Protein 3I9Y (pdb70)

Radius of gyration: 27.3 Å; Cα contacts (8 Å, |Δi|>4): 182; chains: 1; bounding box: 32×93×28 Å

B-factor: mean 31.65, std 12.56, range [11.48, 74.28]

Solvent-accessible surface area: 13332 Å² total; per-residue (Å²): 96,24,120,99,27,10,166,72,0,52,86,13,5,80,107,0,45,56,6,4,98,122,7,22,105,6,145,71,50,156,78,31,133,89,8,27,124,40,13,120,98,30,23,96,44,2,56,77,32,13,164,98,9,17,62,144,37,196,54,76,169,34,47,100,45,8,96,57,16,17,90,61,4,68,92,9,15,65,73,0,24,108,7,1,65,106,49,27,132,12,35,108,92,3,64,66,60,4,78,61,0,86,74,25,3,80,80,2,9,90,34,9,145,174,197,73,62,88,92,88,13,98,63,3,33,98,30,2,88,90,1,33,84,13,3,64,59,1,79,101,41,123,77,41,95,89,3,85,94,6,48,72,38,0,73,70,22,6,117,57,1,80,138,67,1,144,58,10,137,59,110,73,33,18,103,59,1,41,88,16,0,59,60,3,16,129,56,45,68,1,0,63,17,7,32,68,35,60,107,14,71,77,72,16,110,103,20,29,85,118,3,84,69,16,3,71,89,1,26,49,9,1,86,125,14,27,111,100,133

CATH classification: 1.20.58.920

Nearest PDB structures (foldseek):
  3i9y-assembly1_A  TM=1.004E+00  e=1.775E-25  Vibrio parahaemolyticus
  3o1h-assembly1_A  TM=9.399E-01  e=6.146E-22  Vibrio parahaemolyticus
  3i9w-assembly1_A  TM=7.971E-01  e=1.296E-06  Escherichia coli K-12
  4p9t-assembly1_C  TM=2.664E-01  e=1.060E+00  Mus musculus

Secondary structure (DSSP, 8-state):
-HHHHHHHHHHHHHHHHHHHHHHHT--SHHHHHHHHHHHHHHHHHHHHHHHHHHHT---HHHHHHHHHHHHHHHHHHHHHHHHHHHHHHHHHHHHHHHHHHHHHHHHHHHHT---HHHHHHHHHHHHHHHHHHHHHHHTT---HHHHHHHHHHHHHHHHHHHHHHHT--SHHHHHHHHHHHHHHHHGGGHHHHHHHHHHHHHHHHHHHHHHHHHHHHHHHHHHHHT---

GO terms:
  GO:0042802 identical protein binding (F, IPI)
  GO:0005515 protein binding (F, IPI)

Structure (mmCIF, N/CA/C/O backbone):
data_3I9Y
#
_entry.id   3I9Y
#
_cell.length_a   149.880
_cell.length_b   149.880
_cell.length_c   42.712
_cell.angle_alpha   90.000
_cell.angle_beta   90.000
_cell.angle_gamma   120.000
#
_symmetry.space_group_name_H-M   'P 65'
#
loop_
_entity.id
_entity.type
_entity.pdbx_description
1 polymer 'Sensor protein'
2 water water
#
loop_
_atom_site.group_PDB
_atom_site.id
_atom_site.type_symbol
_atom_site.label_atom_id
_atom_site.label_alt_id
_atom_site.label_comp_id
_atom_site.label_asym_id
_atom_site.label_entity_id
_atom_site.label_seq_id
_atom_site.pdbx_PDB_ins_code
_atom_site.Cartn_x
_atom_site.Cartn_y
_atom_site.Cartn_z
_atom_site.occupancy
_atom_site.B_iso_or_equiv
_atom_site.auth_seq_id
_atom_site.auth_comp_id
_atom_site.auth_asym_id
_atom_site.auth_atom_id
_atom_site.pdbx_PDB_model_num
ATOM 1 N N . SER A 1 4 ? -1.467 139.295 10.256 1.00 32.49 50 SER A N 1
ATOM 2 C CA . SER A 1 4 ? -2.054 139.157 8.869 1.00 36.58 50 SER A CA 1
ATOM 3 C C . SER A 1 4 ? -1.160 138.397 7.823 1.00 36.35 50 SER A C 1
ATOM 4 O O . SER A 1 4 ? -1.593 137.465 7.194 1.00 34.93 50 SER A O 1
ATOM 7 N N . ALA A 1 5 ? 0.066 138.855 7.635 1.00 34.99 51 ALA A N 1
ATOM 8 C CA . ALA A 1 5 ? 1.022 138.089 6.890 1.00 34.71 51 ALA A CA 1
ATOM 9 C C . ALA A 1 5 ? 1.310 137.005 7.988 1.00 35.47 51 ALA A C 1
ATOM 10 O O . ALA A 1 5 ? 1.533 135.865 7.696 1.00 33.72 51 ALA A O 1
ATOM 12 N N . MET A 1 6 ? 1.338 137.425 9.251 1.00 35.09 52 MET A N 1
ATOM 13 C CA . MET A 1 6 ? 1.574 136.502 10.307 1.00 35.57 52 MET A CA 1
ATOM 14 C C . MET A 1 6 ? 0.420 135.433 10.436 1.00 32.69 52 MET A C 1
ATOM 15 O O . MET A 1 6 ? 0.660 134.297 10.714 1.00 34.00 52 MET A O 1
ATOM 20 N N . ILE A 1 7 ? -0.804 135.836 10.190 1.00 29.31 53 ILE A N 1
ATOM 21 C CA . ILE A 1 7 ? -1.943 134.988 10.256 1.00 27.09 53 ILE A CA 1
ATOM 22 C C . ILE A 1 7 ? -1.793 133.821 9.134 1.00 28.69 53 ILE A C 1
ATOM 23 O O . ILE A 1 7 ? -2.055 132.633 9.450 1.00 25.35 53 ILE A O 1
ATOM 28 N N . GLU A 1 8 ? -1.467 134.213 7.899 1.00 26.73 54 GLU A N 1
ATOM 29 C CA . GLU A 1 8 ? -1.180 133.290 6.797 1.00 27.64 54 GLU A CA 1
ATOM 30 C C . GLU A 1 8 ? 0.023 132.438 7.119 1.00 27.42 54 GLU A C 1
ATOM 31 O O . GLU A 1 8 ? -0.111 131.257 6.900 1.00 28.75 54 GLU A O 1
ATOM 37 N N . ALA A 1 9 ? 1.133 132.945 7.702 1.00 25.44 55 ALA A N 1
ATOM 38 C CA . ALA A 1 9 ? 2.296 132.135 7.946 1.00 26.65 55 ALA A CA 1
ATOM 39 C C . ALA A 1 9 ? 2.078 131.008 8.976 1.00 27.69 55 ALA A C 1
ATOM 40 O O . ALA A 1 9 ? 2.693 129.907 8.862 1.00 27.15 55 ALA A O 1
ATOM 42 N N . ARG A 1 10 ? 1.252 131.285 9.998 1.00 27.75 56 ARG A N 1
ATOM 43 C CA . ARG A 1 10 ? 1.031 130.306 11.064 1.00 27.31 56 ARG A CA 1
ATOM 44 C C . ARG A 1 10 ? 0.247 129.116 10.367 1.00 26.80 56 ARG A C 1
ATOM 45 O O . ARG A 1 10 ? 0.496 128.006 10.710 1.00 27.84 56 ARG A O 1
ATOM 53 N N . GLN A 1 11 ? -0.792 129.413 9.564 1.00 25.44 57 GLN A N 1
ATOM 54 C CA . GLN A 1 11 ? -1.537 128.410 8.868 1.00 25.21 57 GLN A CA 1
ATOM 55 C C . GLN A 1 11 ? -0.583 127.603 7.878 1.00 25.63 57 GLN A C 1
ATOM 56 O O . GLN A 1 11 ? -0.645 126.381 7.814 1.00 23.41 57 GLN A O 1
ATOM 62 N N . VAL A 1 12 ? 0.279 128.288 7.146 1.00 25.41 58 VAL A N 1
ATOM 63 C CA . VAL A 1 12 ? 1.196 127.572 6.273 1.00 25.07 58 VAL A CA 1
ATOM 64 C C . VAL A 1 12 ? 2.063 126.607 7.142 1.00 26.72 58 VAL A C 1
ATOM 65 O O . VAL A 1 12 ? 2.367 125.393 6.749 1.00 25.61 58 VAL A O 1
ATOM 69 N N . SER A 1 13 ? 2.557 127.115 8.272 1.00 25.53 59 SER A N 1
ATOM 70 C CA . SER A 1 13 ? 3.480 126.296 9.097 1.00 26.09 59 SER A CA 1
ATOM 71 C C . SER A 1 13 ? 2.694 125.038 9.689 1.00 26.93 59 SER A C 1
ATOM 72 O O . SER A 1 13 ? 3.199 123.898 9.771 1.00 25.57 59 SER A O 1
ATOM 75 N N . GLU A 1 14 ? 1.460 125.245 10.096 1.00 28.01 60 GLU A N 1
ATOM 76 C CA . GLU A 1 14 ? 0.777 124.124 10.626 1.00 29.32 60 GLU A CA 1
ATOM 77 C C . GLU A 1 14 ? 0.307 123.151 9.538 1.00 28.02 60 GLU A C 1
ATOM 78 O O . GLU A 1 14 ? 0.361 121.910 9.814 1.00 26.39 60 GLU A O 1
ATOM 84 N N . LEU A 1 15 ? -0.079 123.644 8.335 1.00 24.33 61 LEU A N 1
ATOM 85 C CA . LEU A 1 15 ? -0.481 122.740 7.243 1.00 24.32 61 LEU A CA 1
ATOM 86 C C . LEU A 1 15 ? 0.866 121.931 6.796 1.00 23.79 61 LEU A C 1
ATOM 87 O O . LEU A 1 15 ? 0.811 120.780 6.522 1.00 24.21 61 LEU A O 1
ATOM 92 N N . SER A 1 16 ? 2.048 122.507 6.859 1.00 22.69 62 SER A N 1
ATOM 93 C CA . SER A 1 16 ? 3.271 121.863 6.554 1.00 22.70 62 SER A CA 1
ATOM 94 C C . SER A 1 16 ? 3.436 120.635 7.490 1.00 24.83 62 SER A C 1
ATOM 95 O O . SER A 1 16 ? 3.690 119.458 7.001 1.00 23.63 62 SER A O 1
ATOM 98 N N . THR A 1 17 ? 3.346 120.877 8.793 1.00 24.97 63 THR A N 1
ATOM 99 C CA . THR A 1 17 ? 3.462 119.718 9.669 1.00 26.93 63 THR A CA 1
ATOM 100 C C . THR A 1 17 ? 2.328 118.706 9.479 1.00 25.44 63 THR A C 1
ATOM 101 O O . THR A 1 17 ? 2.600 117.511 9.478 1.00 24.63 63 THR A O 1
ATOM 105 N N . ARG A 1 18 ? 1.120 119.104 9.160 1.00 23.27 64 ARG A N 1
ATOM 106 C CA . ARG A 1 18 ? 0.160 118.120 8.855 1.00 24.17 64 ARG A CA 1
ATOM 107 C C . ARG A 1 18 ? 0.470 117.277 7.565 1.00 25.03 64 ARG A C 1
ATOM 108 O O . ARG A 1 18 ? 0.177 115.986 7.538 1.00 23.32 64 ARG A O 1
ATOM 116 N N . ILE A 1 19 ? 0.999 117.958 6.511 1.00 21.22 65 ILE A N 1
ATOM 117 C CA . ILE A 1 19 ? 1.244 117.299 5.283 1.00 19.86 65 ILE A CA 1
ATOM 118 C C . ILE A 1 19 ? 2.353 116.304 5.544 1.00 19.62 65 I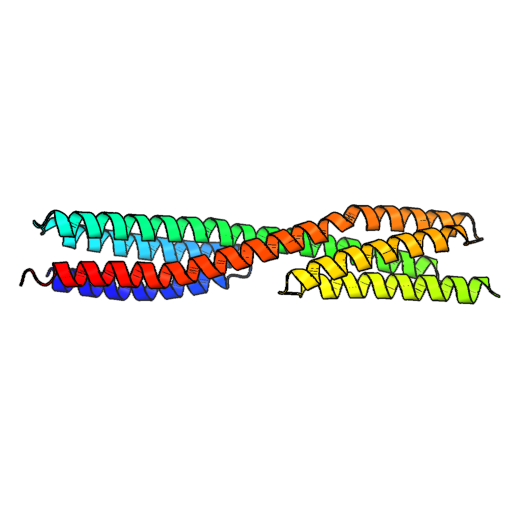LE A C 1
ATOM 119 O O . ILE A 1 19 ? 2.322 115.214 4.970 1.00 18.48 65 ILE A O 1
ATOM 124 N N .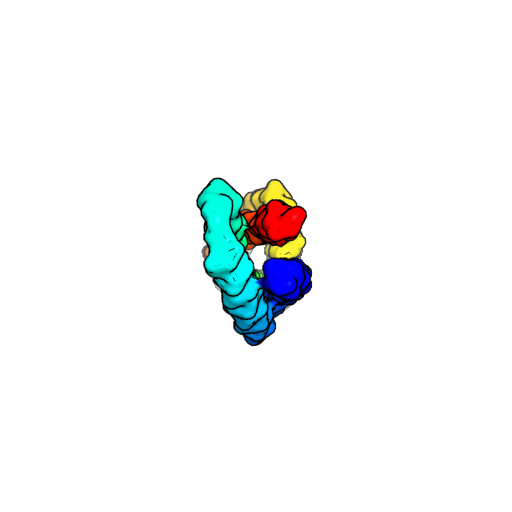 ILE A 1 20 ? 3.360 116.706 6.333 1.00 19.14 66 ILE A N 1
ATOM 125 C CA . ILE A 1 20 ? 4.428 115.805 6.630 1.00 19.86 66 ILE A CA 1
ATOM 126 C C . ILE A 1 20 ? 3.861 114.473 7.303 1.00 22.72 66 ILE A C 1
ATOM 127 O O . ILE A 1 20 ? 4.318 113.391 6.901 1.00 21.52 66 ILE A O 1
ATOM 132 N N . SER A 1 21 ? 2.904 114.560 8.255 1.00 21.29 67 SER A N 1
ATOM 133 C CA . SER A 1 21 ? 2.251 113.340 8.745 1.00 25.43 67 SER A CA 1
ATOM 134 C C . SER A 1 21 ? 1.429 112.632 7.645 1.00 25.08 67 SER A C 1
ATOM 135 O O . SER A 1 21 ? 1.535 111.414 7.622 1.00 24.39 67 SER A O 1
ATOM 138 N N . SER A 1 22 ? 0.592 113.328 6.845 1.00 23.35 68 SER A N 1
ATOM 139 C CA . SER A 1 22 ? -0.093 112.646 5.780 1.00 22.47 68 SER A CA 1
ATOM 140 C C . SER A 1 22 ? 0.911 111.939 4.834 1.00 21.53 68 SER A C 1
ATOM 141 O O . SER A 1 22 ? 0.553 110.877 4.307 1.00 22.62 68 SER A O 1
ATOM 144 N N . VAL A 1 23 ? 2.110 112.417 4.624 1.00 21.06 69 VAL A N 1
ATOM 145 C CA . VAL A 1 23 ? 3.049 111.732 3.773 1.00 20.51 69 VAL A CA 1
ATOM 146 C C . VAL A 1 23 ? 3.456 110.327 4.496 1.00 24.49 69 VAL A C 1
ATOM 147 O O . VAL A 1 23 ? 3.675 109.276 3.767 1.00 21.73 69 VAL A O 1
ATOM 151 N N . GLN A 1 24 ? 3.632 110.338 5.845 1.00 24.40 70 GLN A N 1
ATOM 152 C CA . GLN A 1 24 ? 3.960 109.103 6.514 1.00 27.15 70 GLN A CA 1
ATOM 153 C C . GLN A 1 24 ? 2.759 108.198 6.458 1.00 25.17 70 GLN A C 1
ATOM 154 O O . GLN A 1 24 ? 2.996 107.029 6.234 1.00 24.93 70 GLN A O 1
ATOM 160 N N . MET A 1 25 ? 1.520 108.739 6.541 1.00 24.47 71 MET A N 1
ATOM 161 C CA . MET A 1 25 ? 0.386 107.901 6.411 1.00 25.31 71 MET A CA 1
ATOM 162 C C . MET A 1 25 ? 0.394 107.193 5.001 1.00 25.00 71 MET A C 1
ATOM 163 O O . MET A 1 25 ? 0.084 105.950 4.819 1.00 26.18 71 MET A O 1
ATOM 168 N N . LEU A 1 26 ? 0.677 107.992 3.996 1.00 22.52 72 LEU A N 1
ATOM 169 C CA . LEU A 1 26 ? 0.682 107.511 2.668 1.00 22.03 72 LEU A CA 1
ATOM 170 C C . LEU A 1 26 ? 1.741 106.483 2.547 1.00 22.41 72 LEU A C 1
ATOM 171 O O . LEU A 1 26 ? 1.490 105.433 1.953 1.00 22.51 72 LEU A O 1
ATOM 176 N N . SER A 1 27 ? 2.941 106.710 3.021 1.00 24.99 73 SER A N 1
ATOM 177 C CA . SER A 1 27 ? 3.926 105.683 2.804 1.00 28.54 73 SER A CA 1
ATOM 178 C C . SER A 1 27 ? 3.673 104.395 3.742 1.00 30.07 73 SER A C 1
ATOM 179 O O . SER A 1 27 ? 4.293 103.466 3.526 1.00 32.39 73 SER A O 1
ATOM 182 N N . ASN A 1 28 ? 2.777 104.347 4.709 1.00 29.71 74 ASN A N 1
ATOM 183 C CA . ASN A 1 28 ? 2.525 103.167 5.459 1.00 30.82 74 ASN A CA 1
ATOM 184 C C . ASN A 1 28 ? 1.253 102.504 4.995 1.00 30.69 74 ASN A C 1
ATOM 185 O O . ASN A 1 28 ? 0.809 101.530 5.657 1.00 28.20 74 ASN A O 1
ATOM 190 N N . ALA A 1 29 ? 0.679 103.016 3.884 1.00 28.30 75 ALA A N 1
ATOM 191 C CA . ALA A 1 29 ? -0.564 102.419 3.407 1.00 29.24 75 ALA A CA 1
ATOM 192 C C . ALA A 1 29 ? -0.259 100.949 2.935 1.00 29.21 75 ALA A C 1
ATOM 193 O O . ALA A 1 29 ? 0.683 100.692 2.240 1.00 25.82 75 ALA A O 1
ATOM 195 N N . GLN A 1 30 ? -1.181 100.066 3.289 1.00 32.02 76 GLN A N 1
ATOM 196 C CA . GLN A 1 30 ? -1.009 98.611 2.912 1.00 34.99 76 GLN A CA 1
ATOM 197 C C . GLN A 1 30 ? -1.895 98.165 1.775 1.00 33.49 76 GLN A C 1
ATOM 198 O O . GLN A 1 30 ? -1.758 97.088 1.370 1.00 34.45 76 GLN A O 1
ATOM 204 N N . ASN A 1 31 ? -2.831 98.946 1.291 1.00 32.24 77 ASN A N 1
ATOM 205 C CA . ASN A 1 31 ? -3.654 98.491 0.212 1.00 31.81 77 ASN A CA 1
ATOM 206 C C . ASN A 1 31 ? -4.228 99.751 -0.463 1.00 31.47 77 ASN A C 1
ATOM 207 O O . ASN A 1 31 ? -3.980 100.916 0.013 1.00 29.52 77 ASN A O 1
ATOM 212 N N . GLU A 1 32 ? -4.975 99.499 -1.544 1.00 30.66 78 GLU A N 1
ATOM 213 C CA . GLU A 1 32 ? -5.494 100.523 -2.330 1.00 31.75 78 GLU A CA 1
ATOM 214 C C . GLU A 1 32 ? -6.379 101.377 -1.503 1.00 32.56 78 GLU A C 1
ATOM 215 O O . GLU A 1 32 ? -6.321 102.605 -1.669 1.00 30.22 78 GLU A O 1
ATOM 221 N N . GLN A 1 33 ? -7.209 100.802 -0.602 1.00 31.05 79 GLN A N 1
ATOM 222 C CA . GLN A 1 33 ? -8.100 101.748 0.039 1.00 31.02 79 GLN A CA 1
ATOM 223 C C . GLN A 1 33 ? -7.393 102.732 0.899 1.00 28.69 79 GLN A C 1
ATOM 224 O O . GLN A 1 33 ? -7.740 103.922 1.014 1.00 28.71 79 GLN A O 1
ATOM 230 N N . GLU A 1 34 ? -6.430 102.259 1.635 1.00 26.90 80 GLU A N 1
ATOM 231 C CA . GLU A 1 34 ? -5.744 103.137 2.503 1.00 26.46 80 GLU A CA 1
ATOM 232 C C . GLU A 1 34 ? -4.877 104.169 1.658 1.00 26.97 80 GLU A C 1
ATOM 233 O O . GLU A 1 34 ? -4.718 105.307 2.060 1.00 26.57 80 GLU A O 1
ATOM 239 N N . ARG A 1 35 ? -4.372 103.691 0.509 1.00 24.88 81 ARG A N 1
ATOM 240 C CA . ARG A 1 35 ? -3.435 104.475 -0.251 1.00 25.51 81 ARG A CA 1
ATOM 241 C C . ARG A 1 35 ? -4.341 105.656 -0.772 1.00 25.88 81 ARG A C 1
ATOM 242 O O . ARG A 1 35 ? -3.965 106.828 -0.691 1.00 22.49 81 ARG A O 1
ATOM 250 N N . LYS A 1 36 ? -5.500 105.319 -1.319 1.00 26.68 82 LYS A N 1
ATOM 251 C CA . LYS A 1 36 ? -6.356 106.403 -1.868 1.00 29.17 82 LYS A CA 1
ATOM 252 C C . LYS A 1 36 ? -6.859 107.352 -0.812 1.00 29.47 82 LYS A C 1
ATOM 253 O O . LYS A 1 36 ? -7.041 108.557 -1.098 1.00 30.15 82 LYS A O 1
ATOM 259 N N . GLU A 1 37 ? -7.195 106.816 0.364 1.00 28.80 83 GLU A N 1
ATOM 260 C CA . GLU A 1 37 ? -7.674 107.661 1.440 1.00 29.37 83 GLU A CA 1
ATOM 261 C C . GLU A 1 37 ? -6.502 108.507 1.886 1.00 29.33 83 GLU A C 1
ATOM 262 O O . GLU A 1 37 ? -6.732 109.723 1.977 1.00 29.52 83 GLU A O 1
ATOM 268 N N . ALA A 1 38 ? -5.263 108.001 2.127 1.00 27.35 84 ALA A N 1
ATOM 269 C CA . ALA A 1 38 ? -4.191 108.948 2.534 1.00 26.55 84 ALA A CA 1
ATOM 270 C C . ALA A 1 38 ? -3.931 110.005 1.371 1.00 26.55 84 ALA A C 1
ATOM 271 O O . ALA A 1 38 ? -3.671 111.222 1.616 1.00 24.71 84 ALA A O 1
ATOM 273 N N . GLY A 1 39 ? -4.176 109.600 0.122 1.00 25.54 85 GLY A N 1
ATOM 274 C CA . GLY A 1 39 ? -3.800 110.538 -0.930 1.00 26.71 85 GLY A CA 1
ATOM 275 C C . GLY A 1 39 ? -4.838 111.644 -0.986 1.00 27.47 85 GLY A C 1
ATOM 276 O O . GLY A 1 39 ? -4.524 112.765 -1.424 1.00 28.80 85 GLY A O 1
ATOM 277 N N . ARG A 1 40 ? -6.060 111.322 -0.671 1.00 27.14 86 ARG A N 1
ATOM 278 C CA . ARG A 1 40 ? -7.190 112.281 -0.722 1.00 28.34 86 ARG A CA 1
ATOM 279 C C . ARG A 1 40 ? -6.869 113.232 0.504 1.00 27.89 86 ARG A C 1
ATOM 280 O O . ARG A 1 40 ? -6.937 114.495 0.393 1.00 24.22 86 ARG A O 1
ATOM 288 N N . VAL A 1 41 ? -6.525 112.681 1.673 1.00 27.17 87 VAL A N 1
ATOM 289 C CA . VAL A 1 41 ? -6.301 113.696 2.618 1.00 26.76 87 VAL A CA 1
ATOM 290 C C . VAL A 1 41 ? -5.070 114.733 2.322 1.00 26.84 87 VAL A C 1
ATOM 291 O O . VAL A 1 41 ? -5.186 115.931 2.636 1.00 25.59 87 VAL A O 1
ATOM 295 N N . LEU A 1 42 ? -4.001 114.243 1.769 1.00 23.03 88 LEU A N 1
ATOM 296 C CA . LEU A 1 42 ? -2.836 114.941 1.542 1.00 25.41 88 LEU A CA 1
ATOM 297 C C . LEU A 1 42 ? -3.137 116.012 0.465 1.00 26.40 88 LEU A C 1
ATOM 298 O O . LEU A 1 42 ? -2.735 117.139 0.578 1.00 25.69 88 LEU A O 1
ATOM 303 N N . PHE A 1 43 ? -3.947 115.692 -0.515 1.00 26.77 89 PHE A N 1
ATOM 304 C CA . PHE A 1 43 ? -4.312 116.667 -1.534 1.00 27.29 89 PHE A CA 1
ATOM 305 C C . PHE A 1 43 ? -5.199 117.743 -0.926 1.00 27.39 89 PHE A C 1
ATOM 306 O O . PHE A 1 43 ? -5.037 118.894 -1.287 1.00 24.61 89 PHE A O 1
ATOM 314 N N . GLU A 1 44 ? -6.118 117.414 0.006 1.00 26.96 90 GLU A N 1
ATOM 315 C CA . GLU A 1 44 ? -6.921 118.499 0.536 1.00 29.46 90 GLU A CA 1
ATOM 316 C C . GLU A 1 44 ? -6.006 119.529 1.342 1.00 26.77 90 GLU A C 1
ATOM 317 O O . GLU A 1 44 ? -6.229 120.737 1.317 1.00 26.33 90 GLU A O 1
ATOM 323 N N . GLN A 1 45 ? -5.078 118.994 2.088 1.00 23.50 91 GLN A N 1
ATOM 324 C CA . GLN A 1 45 ? -4.195 119.769 2.926 1.00 22.71 91 GLN A CA 1
ATOM 325 C C . GLN A 1 45 ? -3.211 120.573 1.999 1.00 22.47 91 GLN A C 1
ATOM 326 O O . GLN A 1 45 ? -2.866 121.730 2.297 1.00 22.46 91 GLN A O 1
ATOM 332 N N . LEU A 1 46 ? -2.774 120.005 0.902 1.00 20.64 92 LEU A N 1
ATOM 333 C CA . LEU A 1 46 ? -1.898 120.777 0.073 1.00 21.51 92 LEU A CA 1
ATOM 334 C C . LEU A 1 46 ? -2.753 122.015 -0.557 1.00 22.59 92 LEU A C 1
ATOM 335 O O . LEU A 1 46 ? -2.235 123.122 -0.660 1.00 22.43 92 LEU A O 1
ATOM 340 N N . GLU A 1 47 ? -3.981 121.771 -0.960 1.00 23.08 93 GLU A N 1
ATOM 341 C CA . GLU A 1 47 ? -4.847 122.766 -1.548 1.00 26.46 93 GLU A CA 1
ATOM 342 C C . GLU A 1 47 ? -5.065 123.935 -0.525 1.00 25.97 93 GLU A C 1
ATOM 343 O O . GLU A 1 47 ? -5.075 125.165 -0.870 1.00 23.86 93 GLU A O 1
ATOM 349 N N . SER A 1 48 ? -5.295 123.564 0.740 1.00 24.40 94 SER A N 1
ATOM 350 C CA . SER A 1 48 ? -5.414 124.626 1.702 1.00 26.00 94 SER A CA 1
ATOM 351 C C . SER A 1 48 ? -4.034 125.307 1.853 1.00 24.79 94 SER A C 1
ATOM 352 O O . SER A 1 48 ? -4.002 126.489 2.093 1.00 25.78 94 SER A O 1
ATOM 355 N N . LEU A 1 49 ? -2.940 124.555 1.908 1.00 22.93 95 LEU A N 1
ATOM 356 C CA . LEU A 1 49 ? -1.673 125.192 2.122 1.00 21.33 95 LEU A CA 1
ATOM 357 C C . LEU A 1 49 ? -1.474 126.239 0.952 1.00 23.31 95 LEU A C 1
ATOM 358 O O . LEU A 1 49 ? -0.936 127.379 1.167 1.00 21.13 95 LEU A O 1
ATOM 363 N N . LEU A 1 50 ? -1.965 125.874 -0.293 1.00 23.58 96 LEU A N 1
ATOM 364 C CA . LEU A 1 50 ? -1.678 126.693 -1.475 1.00 23.92 96 LEU A CA 1
ATOM 365 C C . LEU A 1 50 ? -2.569 128.000 -1.358 1.00 26.73 96 LEU A C 1
ATOM 366 O O . LEU A 1 50 ? -2.088 129.038 -1.769 1.00 26.09 96 LEU A O 1
ATOM 371 N N . THR A 1 51 ? -3.822 127.919 -0.855 1.00 26.41 97 THR A N 1
ATOM 372 C CA . THR A 1 51 ? -4.526 129.155 -0.723 1.00 29.03 97 THR A CA 1
ATOM 373 C C . THR A 1 51 ? -3.893 130.079 0.329 1.00 27.61 97 THR A C 1
ATOM 374 O O . THR A 1 51 ? -3.953 131.301 0.213 1.00 27.53 97 THR A O 1
ATOM 378 N N . HIS A 1 52 ? -3.246 129.572 1.340 1.00 27.43 98 HIS A N 1
ATOM 379 C CA . HIS A 1 52 ? -2.676 130.543 2.261 1.00 27.55 98 HIS A CA 1
ATOM 380 C C . HIS A 1 52 ? -1.379 131.126 1.657 1.00 29.86 98 HIS A C 1
ATOM 381 O O . HIS A 1 52 ? -0.987 132.287 1.924 1.00 30.67 98 HIS A O 1
ATOM 388 N N . ILE A 1 53 ? -0.677 130.322 0.848 1.00 29.69 99 ILE A N 1
ATOM 389 C CA . ILE A 1 53 ? 0.544 130.815 0.282 1.00 30.81 99 ILE A CA 1
ATOM 390 C C . ILE A 1 53 ? 0.149 131.956 -0.704 1.00 31.53 99 ILE A C 1
ATOM 391 O O . ILE A 1 53 ? 0.846 132.966 -0.826 1.00 30.27 99 ILE A O 1
ATOM 396 N N . LYS A 1 54 ? -0.911 131.759 -1.437 1.00 32.08 100 LYS A N 1
ATOM 397 C CA . LYS A 1 54 ? -1.379 132.772 -2.359 1.00 34.12 100 LYS A CA 1
ATOM 398 C C . LYS A 1 54 ? -1.779 134.055 -1.584 1.00 36.36 100 LYS A C 1
ATOM 399 O O . LYS A 1 54 ? -1.426 135.129 -2.018 1.00 36.28 100 LYS A O 1
ATOM 405 N N . GLU A 1 55 ? -2.545 133.970 -0.488 1.00 36.84 101 GLU A N 1
ATOM 406 C CA . GLU A 1 55 ? -2.838 135.182 0.287 1.00 39.17 101 GLU A CA 1
ATOM 407 C C . GLU A 1 55 ? -1.551 135.920 0.667 1.00 39.19 101 GLU A C 1
ATOM 408 O O . GLU A 1 55 ? -1.528 137.125 0.492 1.00 37.83 101 GLU A O 1
ATOM 414 N N . LEU A 1 56 ? -0.567 135.180 1.205 1.00 40.08 102 LEU A N 1
ATOM 415 C CA . LEU A 1 56 ? 0.730 135.673 1.663 1.00 43.45 102 LEU A CA 1
ATOM 416 C C . LEU A 1 56 ? 1.485 136.396 0.603 1.00 45.93 102 LEU A C 1
ATOM 417 O O . LEU A 1 56 ? 2.020 137.478 0.863 1.00 47.63 102 LEU A O 1
ATOM 422 N N . GLY A 1 57 ? 1.532 135.892 -0.625 1.00 47.68 103 GLY A N 1
ATOM 423 C CA . GLY A 1 57 ? 2.290 136.600 -1.619 1.00 50.00 103 GLY A CA 1
ATOM 424 C C . GLY A 1 57 ? 1.523 137.713 -2.307 1.00 52.61 103 GLY A C 1
ATOM 425 O O . GLY A 1 57 ? 2.126 138.569 -2.943 1.00 53.26 103 GLY A O 1
ATOM 426 N N . GLY A 1 58 ? 0.200 137.715 -2.212 1.00 54.06 104 GLY A N 1
ATOM 427 C CA . GLY A 1 58 ? -0.586 138.735 -2.830 1.00 56.02 104 GLY A CA 1
ATOM 428 C C . GLY A 1 58 ? -0.206 140.058 -2.213 1.00 58.56 104 GLY A C 1
ATOM 429 O O . GLY A 1 58 ? -0.269 141.051 -2.916 1.00 59.78 104 GLY A O 1
ATOM 430 N N . GLU A 1 59 ? 0.154 140.082 -0.936 1.00 59.56 105 GLU A N 1
ATOM 431 C CA . GLU A 1 59 ? 0.554 141.263 -0.209 1.00 61.86 105 GLU A CA 1
ATOM 432 C C . GLU A 1 59 ? 2.060 141.384 -0.271 1.00 62.54 105 GLU A C 1
ATOM 433 O O . GLU A 1 59 ? 2.622 141.787 0.729 1.00 63.05 105 GLU A O 1
ATOM 439 N N . SER A 1 60 ? 2.757 140.963 -1.339 1.00 62.28 106 SER A N 1
ATOM 440 C CA . SER A 1 60 ? 4.201 141.185 -1.333 1.00 60.83 106 SER A CA 1
ATOM 441 C C . SER A 1 60 ? 4.743 141.833 -2.522 1.00 60.50 106 SER A C 1
ATOM 442 O O . SER A 1 60 ? 4.233 141.692 -3.631 1.00 58.78 106 SER A O 1
ATOM 445 N N . PHE A 1 61 ? 5.856 142.508 -2.245 1.00 60.96 107 PHE A N 1
ATOM 446 C CA . PHE A 1 61 ? 6.548 143.337 -3.186 1.00 60.68 107 PHE A CA 1
ATOM 447 C C . PHE A 1 61 ? 7.894 142.812 -3.557 1.00 58.57 107 PHE A C 1
ATOM 448 O O . PHE A 1 61 ? 8.252 142.919 -4.711 1.00 58.44 107 PHE A O 1
ATOM 456 N N . ASP A 1 62 ? 8.638 142.265 -2.597 1.00 55.52 108 ASP A N 1
ATOM 457 C CA . ASP A 1 62 ? 10.010 141.830 -2.898 1.00 52.65 108 ASP A CA 1
ATOM 458 C C . ASP A 1 62 ? 10.102 140.725 -3.946 1.00 52.05 108 ASP A C 1
ATOM 459 O O . ASP A 1 62 ? 9.941 139.508 -3.669 1.00 51.51 108 ASP A O 1
ATOM 464 N N . SER A 1 63 ? 10.374 141.099 -5.157 1.00 50.93 109 SER A N 1
ATOM 465 C CA . SER A 1 63 ? 10.271 140.097 -6.133 1.00 51.13 109 SER A CA 1
ATOM 466 C C . SER A 1 63 ? 11.359 138.937 -5.969 1.00 50.50 109 SER A C 1
ATOM 467 O O . SER A 1 63 ? 11.226 137.818 -6.539 1.00 49.64 109 SER A O 1
ATOM 470 N N . LYS A 1 64 ? 12.405 139.206 -5.179 1.00 48.87 110 LYS A N 1
ATOM 471 C CA . LYS A 1 64 ? 13.401 138.204 -5.072 1.00 47.38 110 LYS A CA 1
ATOM 472 C C . LYS A 1 64 ? 12.880 137.152 -4.122 1.00 44.64 110 LYS A C 1
ATOM 473 O O . LYS A 1 64 ? 12.994 135.960 -4.414 1.00 44.73 110 LYS A O 1
ATOM 479 N N . LEU A 1 65 ? 12.222 137.586 -3.069 1.00 41.01 111 LEU A N 1
ATOM 480 C CA . LEU A 1 65 ? 11.649 136.690 -2.139 1.00 38.53 111 LEU A CA 1
ATOM 481 C C . LEU A 1 65 ? 10.508 135.918 -2.809 1.00 35.83 111 LEU A C 1
ATOM 482 O O . LEU A 1 65 ? 10.384 134.734 -2.557 1.00 32.31 111 LEU A O 1
ATOM 487 N N . LEU A 1 66 ? 9.660 136.609 -3.536 1.00 32.34 112 LEU A N 1
ATOM 488 C CA . LEU A 1 66 ? 8.637 135.985 -4.203 1.00 32.50 112 LEU A CA 1
ATOM 489 C C . LEU A 1 66 ? 9.112 134.961 -5.246 1.00 32.92 112 LEU A C 1
ATOM 490 O O . LEU A 1 66 ? 8.370 134.075 -5.545 1.00 33.07 112 LEU A O 1
ATOM 495 N N . ASP A 1 67 ? 10.269 135.129 -5.857 1.00 32.73 113 ASP A N 1
ATOM 496 C CA . ASP A 1 67 ? 10.722 134.156 -6.766 1.00 32.47 113 ASP A CA 1
ATOM 497 C C . ASP A 1 67 ? 11.178 132.856 -5.960 1.00 29.98 113 ASP A C 1
ATOM 498 O O . ASP A 1 67 ? 10.965 131.763 -6.462 1.00 26.20 113 ASP A O 1
ATOM 503 N N . ALA A 1 68 ? 11.877 133.065 -4.850 1.00 26.07 114 ALA A N 1
ATOM 504 C CA . ALA A 1 68 ? 12.305 131.993 -4.047 1.00 25.36 114 ALA A CA 1
ATOM 505 C C . ALA A 1 68 ? 11.025 131.245 -3.524 1.00 25.76 114 ALA A C 1
ATOM 506 O O . ALA A 1 68 ? 10.922 130.003 -3.605 1.00 26.42 114 ALA A O 1
ATOM 508 N N . LEU A 1 69 ? 10.008 131.935 -3.069 1.00 23.91 115 LEU A N 1
ATOM 509 C CA . LEU A 1 69 ? 8.828 131.269 -2.598 1.00 24.33 115 LEU A CA 1
ATOM 510 C C . LEU A 1 69 ? 8.139 130.384 -3.778 1.00 25.19 115 LEU A C 1
ATOM 511 O O . LEU A 1 69 ? 7.690 129.275 -3.534 1.00 24.36 115 LEU A O 1
ATOM 516 N N . GLU A 1 70 ? 8.083 130.899 -4.996 1.00 24.27 116 GLU A N 1
ATOM 517 C CA . GLU A 1 70 ? 7.440 130.229 -6.113 1.00 24.31 116 GLU A CA 1
ATOM 518 C C . GLU A 1 70 ? 8.295 128.962 -6.399 1.00 24.62 116 GLU A C 1
ATOM 519 O O . GLU A 1 70 ? 7.694 127.903 -6.589 1.00 25.02 116 GLU A O 1
ATOM 525 N N . SER A 1 71 ? 9.632 129.047 -6.370 1.00 22.75 117 SER A N 1
ATOM 526 C CA . SER A 1 71 ? 10.301 127.873 -6.687 1.00 24.34 117 SER A CA 1
ATOM 527 C C . SER A 1 71 ? 10.180 126.852 -5.419 1.00 24.12 117 SER A C 1
ATOM 528 O O . SER A 1 71 ? 10.077 125.577 -5.612 1.00 22.52 117 SER A O 1
ATOM 531 N N . ASN A 1 72 ? 10.150 127.357 -4.133 1.00 22.80 118 ASN A N 1
ATOM 532 C CA . ASN A 1 72 ? 9.967 126.441 -3.003 1.00 21.58 118 ASN A CA 1
ATOM 533 C C . ASN A 1 72 ? 8.555 125.710 -3.199 1.00 21.36 118 ASN A C 1
ATOM 534 O O . ASN A 1 72 ? 8.464 124.514 -2.893 1.00 20.36 118 ASN A O 1
ATOM 539 N N . VAL A 1 73 ? 7.499 126.395 -3.680 1.00 19.18 119 VAL A N 1
ATOM 540 C CA . VAL A 1 73 ? 6.246 125.801 -3.809 1.00 19.39 119 VAL A CA 1
ATOM 541 C C . VAL A 1 73 ? 6.249 124.687 -4.968 1.00 20.24 119 VAL A C 1
ATOM 542 O O . VAL A 1 73 ? 5.600 123.580 -4.815 1.00 19.07 119 VAL A O 1
ATOM 546 N N . GLN A 1 74 ? 6.880 124.992 -6.099 1.00 18.04 120 GLN A N 1
ATOM 547 C CA .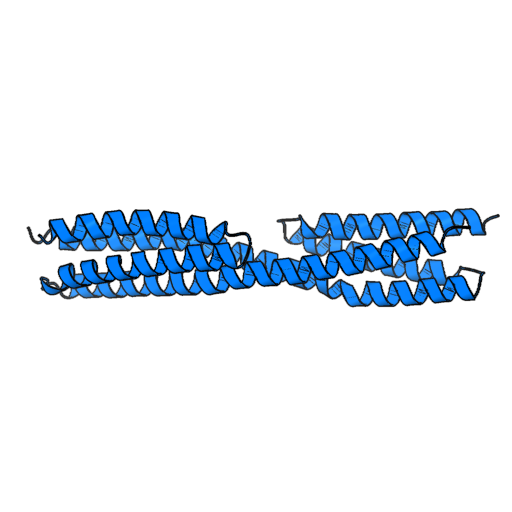 GLN A 1 74 ? 6.945 124.058 -7.195 1.00 18.57 120 GLN A CA 1
ATOM 548 C C . GLN A 1 74 ? 7.742 122.782 -6.696 1.00 18.30 120 GLN A C 1
ATOM 549 O O . GLN A 1 74 ? 7.365 121.654 -7.041 1.00 19.30 120 GLN A O 1
ATOM 555 N N . ASN A 1 75 ? 8.798 122.958 -5.925 1.00 18.24 121 ASN A N 1
ATOM 556 C CA . ASN A 1 75 ? 9.531 121.851 -5.489 1.00 19.82 121 ASN A CA 1
ATOM 557 C C . ASN A 1 75 ? 8.685 120.933 -4.574 1.00 20.57 121 ASN A C 1
ATOM 558 O O . ASN A 1 75 ? 8.822 119.701 -4.706 1.00 20.55 121 ASN A O 1
ATOM 563 N N . VAL A 1 76 ? 7.874 121.491 -3.678 1.00 19.03 122 VAL A N 1
ATOM 564 C CA . VAL A 1 76 ? 7.041 120.727 -2.822 1.00 19.02 122 VAL A CA 1
ATOM 565 C C . VAL A 1 76 ? 6.016 120.014 -3.688 1.00 19.76 122 VAL A C 1
ATOM 566 O O . VAL A 1 76 ? 5.822 118.767 -3.536 1.00 18.02 122 VAL A O 1
ATOM 570 N N . ILE A 1 77 ? 5.340 120.690 -4.623 1.00 18.39 123 ILE A N 1
ATOM 571 C CA . ILE A 1 77 ? 4.322 120.046 -5.415 1.00 16.54 123 ILE A CA 1
ATOM 572 C C . ILE A 1 77 ? 4.982 118.877 -6.212 1.00 17.90 123 ILE A C 1
ATOM 573 O O . ILE A 1 77 ? 4.405 117.815 -6.193 1.00 17.65 123 ILE A O 1
ATOM 578 N N . ASN A 1 78 ? 6.140 119.049 -6.882 1.00 17.76 124 ASN A N 1
ATOM 579 C CA . ASN A 1 78 ? 6.761 117.942 -7.646 1.00 19.04 124 ASN A CA 1
ATOM 580 C C . ASN A 1 78 ? 7.194 116.774 -6.761 1.00 19.82 124 ASN A C 1
ATOM 581 O O . ASN A 1 78 ? 7.147 115.661 -7.223 1.00 20.14 124 ASN A O 1
ATOM 586 N N . ASN A 1 79 ? 7.650 117.048 -5.539 1.00 17.69 125 ASN A N 1
ATOM 587 C CA . ASN A 1 79 ? 8.113 116.042 -4.622 1.00 18.81 125 ASN A CA 1
ATOM 588 C C . ASN A 1 79 ? 6.895 115.203 -4.179 1.00 18.50 125 ASN A C 1
ATOM 589 O O . ASN A 1 79 ? 6.968 113.972 -4.230 1.00 17.26 125 ASN A O 1
ATOM 594 N N . LEU A 1 80 ? 5.786 115.825 -3.874 1.00 18.32 126 LEU A N 1
ATOM 595 C CA . LEU A 1 80 ? 4.627 115.108 -3.499 1.00 19.27 126 LEU A CA 1
ATOM 596 C C . LEU A 1 80 ? 4.018 114.315 -4.713 1.00 21.47 126 LEU A C 1
ATOM 597 O O . LEU A 1 80 ? 3.491 113.169 -4.451 1.00 20.95 126 LEU A O 1
ATOM 602 N N . ALA A 1 81 ? 4.091 114.811 -5.963 1.00 18.27 127 ALA A N 1
ATOM 603 C CA . ALA A 1 81 ? 3.429 114.096 -7.056 1.00 19.11 127 ALA A CA 1
ATOM 604 C C . ALA A 1 81 ? 4.403 112.917 -7.245 1.00 18.96 127 ALA A C 1
ATOM 605 O O . ALA A 1 81 ? 3.889 111.899 -7.502 1.00 21.01 127 ALA A O 1
ATOM 607 N N . GLU A 1 82 ? 5.721 113.055 -7.126 1.00 18.01 128 GLU A N 1
ATOM 608 C CA . GLU A 1 82 ? 6.542 111.942 -7.399 1.00 20.28 128 GLU A CA 1
ATOM 609 C C . GLU A 1 82 ? 6.364 110.774 -6.334 1.00 21.51 128 GLU A C 1
ATOM 610 O O . GLU A 1 82 ? 6.324 109.585 -6.712 1.00 21.70 128 GLU A O 1
ATOM 616 N N . LEU A 1 83 ? 6.212 111.128 -5.074 1.00 21.14 129 LEU A N 1
ATOM 617 C CA . LEU A 1 83 ? 6.017 110.173 -4.017 1.00 21.19 129 LEU A CA 1
ATOM 618 C C . LEU A 1 83 ? 4.647 109.536 -4.354 1.00 20.31 129 LEU A C 1
ATOM 619 O O . LEU A 1 83 ? 4.445 108.396 -4.136 1.00 19.98 129 LEU A O 1
ATOM 624 N N . GLY A 1 84 ? 3.628 110.229 -4.793 1.00 17.19 130 GLY A N 1
ATOM 625 C CA . GLY A 1 84 ? 2.398 109.473 -5.117 1.00 17.19 130 GLY A CA 1
ATOM 626 C C . GLY A 1 84 ? 2.605 108.320 -6.147 1.00 17.95 130 GLY A C 1
ATOM 627 O O . GLY A 1 84 ? 2.019 107.215 -5.975 1.00 18.90 130 GLY A O 1
ATOM 628 N N . VAL A 1 85 ? 3.381 108.530 -7.183 1.00 16.87 131 VAL A N 1
ATOM 629 C CA . VAL A 1 85 ? 3.604 107.528 -8.258 1.00 18.34 131 VAL A CA 1
ATOM 630 C C . VAL A 1 85 ? 4.408 106.339 -7.613 1.00 18.56 131 VAL A C 1
ATOM 631 O O . VAL A 1 85 ? 4.058 105.155 -7.828 1.00 14.92 131 VAL A O 1
ATOM 635 N N . THR A 1 86 ? 5.443 106.695 -6.813 1.00 16.86 132 THR A N 1
ATOM 636 C CA . THR A 1 86 ? 6.277 105.737 -6.081 1.00 19.63 132 THR A CA 1
ATOM 637 C C . THR A 1 86 ? 5.517 104.828 -5.141 1.00 18.41 132 THR A C 1
ATOM 638 O O . THR A 1 86 ? 5.781 103.607 -5.069 1.00 19.16 132 THR A O 1
ATOM 642 N N . VAL A 1 87 ? 4.605 105.398 -4.364 1.00 16.74 133 VAL A N 1
ATOM 643 C CA . VAL A 1 87 ? 3.861 104.623 -3.392 1.00 16.16 133 VAL A CA 1
ATOM 644 C C . VAL A 1 87 ? 2.867 103.712 -4.142 1.00 17.98 133 VAL A C 1
ATOM 645 O O . VAL A 1 87 ? 2.626 102.526 -3.777 1.00 18.60 133 VAL A O 1
ATOM 649 N N . GLU A 1 88 ? 2.248 104.191 -5.217 1.00 18.50 134 GLU A N 1
ATOM 650 C CA . GLU A 1 88 ? 1.336 103.325 -5.902 1.00 16.90 134 GLU A CA 1
ATOM 651 C C . GLU A 1 88 ? 2.194 102.159 -6.601 1.00 16.37 134 GLU A C 1
ATOM 652 O O . GLU A 1 88 ? 1.714 101.054 -6.663 1.00 16.83 134 GLU A O 1
ATOM 658 N N . ARG A 1 89 ? 3.355 102.466 -7.131 1.00 14.55 135 ARG A N 1
ATOM 659 C CA . ARG A 1 89 ? 4.130 101.490 -7.775 1.00 16.56 135 ARG A CA 1
ATOM 660 C C . ARG A 1 89 ? 4.593 100.411 -6.670 1.00 19.37 135 ARG A C 1
ATOM 661 O O . ARG A 1 89 ? 4.560 99.202 -6.964 1.00 20.73 135 ARG A O 1
ATOM 669 N N . LYS A 1 90 ? 4.786 100.873 -5.452 1.00 18.22 136 LYS A N 1
ATOM 670 C CA . LYS A 1 90 ? 5.173 100.021 -4.377 1.00 18.83 136 LYS A CA 1
ATOM 671 C C . LYS A 1 90 ? 4.065 98.958 -4.095 1.00 18.26 136 LYS A C 1
ATOM 672 O O . LYS A 1 90 ? 4.411 97.760 -3.941 1.00 18.36 136 LYS A O 1
ATOM 678 N N . LEU A 1 91 ? 2.784 99.288 -4.151 1.00 18.46 137 LEU A N 1
ATOM 679 C CA . LEU A 1 91 ? 1.775 98.333 -3.850 1.00 20.53 137 LEU A CA 1
ATOM 680 C C . LEU A 1 91 ? 1.622 97.346 -5.048 1.00 21.64 137 LEU A C 1
ATOM 681 O O . LEU A 1 91 ? 1.365 96.146 -4.811 1.00 20.32 137 LEU A O 1
ATOM 686 N N . TRP A 1 92 ? 1.713 97.819 -6.317 1.00 20.70 138 TRP A N 1
ATOM 687 C CA . TRP A 1 92 ? 1.602 96.863 -7.403 1.00 22.55 138 TRP A CA 1
ATOM 688 C C . TRP A 1 92 ? 2.834 95.910 -7.373 1.00 21.70 138 TRP A C 1
ATOM 689 O O . TRP A 1 92 ? 2.686 94.777 -7.754 1.00 21.36 138 TRP A O 1
ATOM 700 N N . LEU A 1 93 ? 4.019 96.430 -7.243 1.00 18.10 139 LEU A N 1
ATOM 701 C CA . LEU A 1 93 ? 5.216 95.577 -7.252 1.00 19.75 139 LEU A CA 1
ATOM 702 C C . LEU A 1 93 ? 5.033 94.471 -6.085 1.00 18.85 139 LEU A C 1
ATOM 703 O O . LEU A 1 93 ? 5.336 93.284 -6.362 1.00 19.50 139 LEU A O 1
ATOM 708 N N . ALA A 1 94 ? 4.453 94.792 -4.912 1.00 18.36 140 ALA A N 1
ATOM 709 C CA . ALA A 1 94 ? 4.422 93.890 -3.797 1.00 19.48 140 ALA A CA 1
ATOM 710 C C . ALA A 1 94 ? 3.462 92.740 -4.218 1.00 24.30 140 ALA A C 1
ATOM 711 O O . ALA A 1 94 ? 3.671 91.549 -3.972 1.00 23.15 140 ALA A O 1
ATOM 713 N N . LYS A 1 95 ? 2.410 93.125 -4.923 1.00 27.44 141 LYS A N 1
ATOM 714 C CA . LYS A 1 95 ? 1.451 92.226 -5.516 1.00 28.90 141 LYS A CA 1
ATOM 715 C C . LYS A 1 95 ? 1.980 91.327 -6.572 1.00 26.47 141 LYS A C 1
ATOM 716 O O . LYS A 1 95 ? 1.662 90.138 -6.563 1.00 28.24 141 LYS A O 1
ATOM 722 N N . GLU A 1 96 ? 2.750 91.847 -7.511 1.00 24.36 142 GLU A N 1
ATOM 723 C CA . GLU A 1 96 ? 3.294 91.078 -8.543 1.00 23.18 142 GLU A CA 1
ATOM 724 C C . GLU A 1 96 ? 4.172 89.974 -7.779 1.00 24.91 142 GLU A C 1
ATOM 725 O O . GLU A 1 96 ? 4.199 88.776 -8.210 1.00 25.52 142 GLU A O 1
ATOM 731 N N . ILE A 1 97 ? 5.033 90.411 -6.825 1.00 22.23 143 ILE A N 1
ATOM 732 C CA . ILE A 1 97 ? 5.862 89.489 -6.119 1.00 21.16 143 ILE A CA 1
ATOM 733 C C . ILE A 1 97 ? 5.052 88.420 -5.304 1.00 21.09 143 ILE A C 1
ATOM 734 O O . ILE A 1 97 ? 5.396 87.282 -5.393 1.00 21.42 143 ILE A O 1
ATOM 739 N N . ASP A 1 98 ? 4.035 88.771 -4.492 1.00 20.29 144 ASP A N 1
ATOM 740 C CA . ASP A 1 98 ? 3.352 87.769 -3.766 1.00 21.88 144 ASP A CA 1
ATOM 741 C C . ASP A 1 98 ? 2.598 86.770 -4.664 1.00 21.45 144 ASP A C 1
ATOM 742 O O . ASP A 1 98 ? 2.609 85.619 -4.348 1.00 17.52 144 ASP A O 1
ATOM 747 N N . THR A 1 99 ? 2.028 87.237 -5.747 1.00 19.01 145 THR A N 1
ATOM 748 C CA . THR A 1 99 ? 1.357 86.313 -6.631 1.00 21.35 145 THR A CA 1
ATOM 749 C C . THR A 1 99 ? 2.402 85.311 -7.181 1.00 20.40 145 THR A C 1
ATOM 750 O O . THR A 1 99 ? 2.188 84.130 -7.236 1.00 19.40 145 THR A O 1
ATOM 754 N N . ARG A 1 100 ? 3.525 85.800 -7.584 1.00 18.57 146 ARG A N 1
ATOM 755 C CA . ARG A 1 100 ? 4.499 84.895 -8.151 1.00 19.28 146 ARG A CA 1
ATOM 756 C C . ARG A 1 100 ? 5.092 83.861 -7.098 1.00 16.71 146 ARG A C 1
ATOM 757 O O . ARG A 1 100 ? 5.357 82.695 -7.458 1.00 15.67 146 ARG A O 1
ATOM 765 N N . VAL A 1 101 ? 5.281 84.318 -5.833 1.00 13.40 147 VAL A N 1
ATOM 766 C CA . VAL A 1 101 ? 5.818 83.481 -4.812 1.00 14.17 147 VAL A CA 1
ATOM 767 C C . VAL A 1 101 ? 4.755 82.397 -4.538 1.00 15.31 147 VAL A C 1
ATOM 768 O O . VAL A 1 101 ? 5.110 81.162 -4.541 1.00 16.31 147 VAL A O 1
ATOM 772 N N . GLU A 1 102 ? 3.464 82.743 -4.523 1.00 13.94 148 GLU A N 1
ATOM 773 C CA . GLU A 1 102 ? 2.426 81.761 -4.253 1.00 16.33 148 GLU A CA 1
ATOM 774 C C . GLU A 1 102 ? 2.391 80.768 -5.466 1.00 17.78 148 GLU A C 1
ATOM 775 O O . GLU A 1 102 ? 2.341 79.576 -5.195 1.00 17.75 148 GLU A O 1
ATOM 781 N N . GLU A 1 103 ? 2.530 81.170 -6.731 1.00 17.98 149 GLU A N 1
ATOM 782 C CA . GLU A 1 103 ? 2.570 80.131 -7.792 1.00 18.79 149 GLU A CA 1
ATOM 783 C C . GLU A 1 103 ? 3.783 79.206 -7.595 1.00 18.27 149 GLU A C 1
ATOM 784 O O . GLU A 1 103 ? 3.758 77.989 -7.883 1.00 16.56 149 GLU A O 1
ATOM 790 N N . MET A 1 104 ? 4.884 79.824 -7.194 1.00 19.02 150 MET A N 1
ATOM 791 C CA . MET A 1 104 ? 6.124 79.044 -6.995 1.00 18.07 150 MET A CA 1
ATOM 792 C C . MET A 1 104 ? 5.969 78.061 -5.783 1.00 19.42 150 MET A C 1
ATOM 793 O O . MET A 1 104 ? 6.617 76.912 -5.826 1.00 17.69 150 MET A O 1
ATOM 798 N N . ARG A 1 105 ? 5.292 78.502 -4.705 1.00 14.95 151 ARG A N 1
ATOM 799 C CA . ARG A 1 105 ? 5.111 77.620 -3.531 1.00 15.46 151 ARG A CA 1
ATOM 800 C C . ARG A 1 105 ? 4.186 76.419 -4.059 1.00 17.04 151 ARG A C 1
ATOM 801 O O . ARG A 1 105 ? 4.465 75.209 -3.701 1.00 16.99 151 ARG A O 1
ATOM 809 N N . LEU A 1 106 ? 3.108 76.671 -4.805 1.00 13.71 152 LEU A N 1
ATOM 810 C CA . LEU A 1 106 ? 2.293 75.518 -5.207 1.00 15.62 152 LEU A CA 1
ATOM 811 C C . LEU A 1 106 ? 3.095 74.497 -6.120 1.00 16.94 152 LEU A C 1
ATOM 812 O O . LEU A 1 106 ? 2.856 73.313 -6.083 1.00 16.47 152 LEU A O 1
ATOM 817 N N . LEU A 1 107 ? 3.857 75.002 -7.098 1.00 16.55 153 LEU A N 1
ATOM 818 C CA . LEU A 1 107 ? 4.618 74.132 -7.995 1.00 18.98 153 LEU A CA 1
ATOM 819 C C . LEU A 1 107 ? 5.617 73.353 -7.110 1.00 19.54 153 LEU A C 1
ATOM 820 O O . LEU A 1 107 ? 5.845 72.214 -7.361 1.00 19.21 153 LEU A O 1
ATOM 825 N N . SER A 1 108 ? 6.279 73.976 -6.168 1.00 19.16 154 SER A N 1
ATOM 826 C CA . SER A 1 108 ? 7.246 73.261 -5.289 1.00 22.45 154 SER A CA 1
ATOM 827 C C . SER A 1 108 ? 6.627 72.098 -4.477 1.00 24.79 154 SER A C 1
ATOM 828 O O . SER A 1 108 ? 7.246 71.047 -4.289 1.00 25.88 154 SER A O 1
ATOM 831 N N . GLU A 1 109 ? 5.494 72.320 -3.908 1.00 26.08 155 GLU A N 1
ATOM 832 C CA . GLU A 1 109 ? 4.853 71.324 -3.154 1.00 28.64 155 GLU A CA 1
ATOM 833 C C . GLU A 1 109 ? 4.461 70.206 -4.109 1.00 28.52 155 GLU A C 1
ATOM 834 O O . GLU A 1 109 ? 4.534 69.020 -3.747 1.00 28.71 155 GLU A O 1
ATOM 840 N N . GLU A 1 110 ? 3.887 70.553 -5.266 1.00 27.18 156 GLU A N 1
ATOM 841 C CA . GLU A 1 110 ? 3.566 69.532 -6.159 1.00 28.36 156 GLU A CA 1
ATOM 842 C C . GLU A 1 110 ? 4.840 68.695 -6.594 1.00 27.39 156 GLU A C 1
ATOM 843 O O . GLU A 1 110 ? 4.858 67.510 -6.767 1.00 26.89 156 GLU A O 1
ATOM 849 N N . LEU A 1 111 ? 5.932 69.360 -6.850 1.00 27.99 157 LEU A N 1
ATOM 850 C CA . LEU A 1 111 ? 7.155 68.616 -7.191 1.00 27.70 157 LEU A CA 1
ATOM 851 C C . LEU A 1 111 ? 7.562 67.682 -6.002 1.00 30.95 157 LEU A C 1
ATOM 852 O O . LEU A 1 111 ? 7.886 66.453 -6.154 1.00 27.38 157 LEU A O 1
ATOM 857 N N . GLU A 1 112 ? 7.485 68.244 -4.767 1.00 31.62 158 GLU A N 1
ATOM 858 C CA . GLU A 1 112 ? 7.968 67.404 -3.684 1.00 34.35 158 GLU A CA 1
ATOM 859 C C . GLU A 1 112 ? 6.994 66.184 -3.518 1.00 34.48 158 GLU A C 1
ATOM 860 O O . GLU A 1 112 ? 7.471 65.064 -3.231 1.00 37.24 158 GLU A O 1
ATOM 866 N N . GLN A 1 113 ? 5.704 66.328 -3.734 1.00 33.95 159 GLN A N 1
ATOM 867 C CA . GLN A 1 113 ? 4.798 65.160 -3.706 1.00 33.11 159 GLN A CA 1
ATOM 868 C C . GLN A 1 113 ? 5.094 64.093 -4.787 1.00 33.05 159 GLN A C 1
ATOM 869 O O . GLN A 1 113 ? 4.816 62.934 -4.538 1.00 33.17 159 GLN A O 1
ATOM 875 N N . LEU A 1 114 ? 5.560 64.461 -5.989 1.00 31.10 160 LEU A N 1
ATOM 876 C CA . LEU A 1 114 ? 5.960 63.437 -7.021 1.00 30.92 160 LEU A CA 1
ATOM 877 C C . LEU A 1 114 ? 7.137 62.657 -6.440 1.00 31.62 160 LEU A C 1
ATOM 878 O O . LEU A 1 114 ? 7.396 61.622 -6.954 1.00 32.40 160 LEU A O 1
ATOM 883 N N . THR A 1 115 ? 7.927 63.156 -5.507 1.00 31.31 161 THR A N 1
ATOM 884 C CA . THR A 1 115 ? 9.008 62.339 -5.096 1.00 34.35 161 THR A CA 1
ATOM 885 C C . THR A 1 115 ? 8.512 61.327 -4.049 1.00 39.05 161 THR A C 1
ATOM 886 O O . THR A 1 115 ? 9.283 60.589 -3.521 1.00 38.56 161 THR A O 1
ATOM 890 N N . ARG A 1 116 ? 7.237 61.325 -3.673 1.00 43.31 162 ARG A N 1
ATOM 891 C CA . ARG A 1 116 ? 6.825 60.359 -2.679 1.00 48.16 162 ARG A CA 1
ATOM 892 C C . ARG A 1 116 ? 6.505 59.068 -3.349 1.00 51.70 162 ARG A C 1
ATOM 893 O O . ARG A 1 116 ? 6.036 59.003 -4.502 1.00 52.01 162 ARG A O 1
ATOM 901 N N . THR A 1 117 ? 6.772 58.020 -2.587 1.00 55.07 163 THR A N 1
ATOM 902 C CA . THR A 1 117 ? 6.617 56.628 -3.022 1.00 58.48 163 THR A CA 1
ATOM 903 C C . THR A 1 117 ? 5.306 56.006 -2.511 1.00 58.89 163 THR A C 1
ATOM 904 O O . THR A 1 117 ? 4.520 56.706 -1.820 1.00 60.73 163 THR A O 1
ATOM 908 N N . LEU A 1 157 ? 15.888 50.886 -4.343 1.00 69.59 203 LEU A N 1
ATOM 909 C CA . LEU A 1 157 ? 16.589 51.004 -3.051 1.00 70.57 203 LEU A CA 1
ATOM 910 C C . LEU A 1 157 ? 17.339 52.317 -3.055 1.00 70.08 203 LEU A C 1
ATOM 911 O O . LEU A 1 157 ? 17.256 53.110 -2.099 1.00 70.62 203 LEU A O 1
ATOM 916 N N . ASP A 1 158 ? 18.110 52.530 -4.131 1.00 68.44 204 ASP A N 1
ATOM 917 C CA . ASP A 1 158 ? 18.865 53.775 -4.274 1.00 66.24 204 ASP A CA 1
ATOM 918 C C . ASP A 1 158 ? 18.061 54.810 -5.001 1.00 63.05 204 ASP A C 1
ATOM 919 O O . ASP A 1 158 ? 18.541 55.928 -5.133 1.00 62.39 204 ASP A O 1
ATOM 924 N N . LEU A 1 159 ? 16.841 54.418 -5.428 1.00 58.74 205 LEU A N 1
ATOM 925 C CA . LEU A 1 159 ? 15.845 55.299 -6.035 1.00 55.34 205 LEU A CA 1
ATOM 926 C C . LEU A 1 159 ? 15.338 56.128 -4.812 1.00 53.10 205 LEU A C 1
ATOM 927 O O . LEU A 1 159 ? 15.049 57.322 -4.949 1.00 51.56 205 LEU A O 1
ATOM 932 N N . THR A 1 160 ? 15.314 55.475 -3.641 1.00 51.29 206 THR A N 1
ATOM 933 C CA . THR A 1 160 ? 14.899 56.098 -2.409 1.00 49.81 206 THR A CA 1
ATOM 934 C C . THR A 1 160 ? 15.782 57.218 -1.977 1.00 47.43 206 THR A C 1
ATOM 935 O O . THR A 1 160 ? 15.285 58.269 -1.799 1.00 47.44 206 THR A O 1
ATOM 939 N N . GLU A 1 161 ? 17.070 57.035 -1.811 1.00 45.96 207 GLU A N 1
ATOM 940 C CA . GLU A 1 161 ? 17.848 58.140 -1.385 1.00 45.62 207 GLU A CA 1
ATOM 941 C C . GLU A 1 161 ? 17.897 59.321 -2.447 1.00 43.56 207 GLU A C 1
ATOM 942 O O . GLU A 1 161 ? 18.081 60.514 -2.110 1.00 42.40 207 GLU A O 1
ATOM 948 N N . ARG A 1 162 ? 17.656 58.958 -3.698 1.00 40.65 208 ARG A N 1
ATOM 949 C CA . ARG A 1 162 ? 17.636 59.805 -4.822 1.00 39.74 208 ARG A CA 1
ATOM 950 C C . ARG A 1 162 ? 16.287 60.671 -4.800 1.00 36.96 208 ARG A C 1
ATOM 951 O O . ARG A 1 162 ? 16.289 61.847 -5.158 1.00 34.65 208 ARG A O 1
ATOM 959 N N . LEU A 1 163 ? 15.175 60.065 -4.429 1.00 32.99 209 LEU A N 1
ATOM 960 C CA . LEU A 1 163 ? 13.920 60.746 -4.381 1.00 31.02 209 LEU A CA 1
ATOM 961 C C . LEU A 1 163 ? 14.081 61.634 -3.127 1.00 31.28 209 LEU A C 1
ATOM 962 O O . LEU A 1 163 ? 13.697 62.814 -3.227 1.00 29.82 209 LEU A O 1
ATOM 967 N N . HIS A 1 164 ? 14.748 61.182 -2.045 1.00 29.15 210 HIS A N 1
ATOM 968 C CA . HIS A 1 164 ? 14.790 61.967 -0.815 1.00 29.43 210 HIS A CA 1
ATOM 969 C C . HIS A 1 164 ? 15.647 63.221 -1.049 1.00 30.38 210 HIS A C 1
ATOM 970 O O . HIS A 1 164 ? 15.297 64.305 -0.571 1.00 29.32 210 HIS A O 1
ATOM 977 N N . GLU A 1 165 ? 16.714 63.107 -1.824 1.00 29.44 211 GLU A N 1
ATOM 978 C CA . GLU A 1 165 ? 17.593 64.241 -2.114 1.00 28.66 211 GLU A CA 1
ATOM 979 C C . GLU A 1 165 ? 16.784 65.347 -3.001 1.00 27.64 211 GLU A C 1
ATOM 980 O O . GLU A 1 165 ? 16.825 66.517 -2.717 1.00 26.38 211 GLU A O 1
ATOM 986 N N . LEU A 1 166 ? 16.060 64.937 -4.014 1.00 24.28 212 LEU A N 1
ATOM 987 C CA . LEU A 1 166 ? 15.199 65.763 -4.802 1.00 24.96 212 LEU A CA 1
ATOM 988 C C . LEU A 1 166 ? 14.143 66.499 -3.845 1.00 24.02 212 LEU A C 1
ATOM 989 O O . LEU A 1 166 ? 13.861 67.656 -3.970 1.00 19.76 212 LEU A O 1
ATOM 994 N N . HIS A 1 167 ? 13.620 65.719 -2.934 1.00 22.36 213 HIS A N 1
ATOM 995 C CA . HIS A 1 167 ? 12.667 66.238 -1.962 1.00 23.62 213 HIS A CA 1
ATOM 996 C C . HIS A 1 167 ? 13.291 67.315 -1.134 1.00 21.88 213 HIS A C 1
ATOM 997 O O . HIS A 1 167 ? 12.696 68.444 -1.078 1.00 21.24 213 HIS A O 1
ATOM 1004 N N . LEU A 1 168 ? 14.498 67.090 -0.573 1.00 22.18 214 LEU A N 1
ATOM 1005 C CA . LEU A 1 168 ? 15.161 68.122 0.177 1.00 21.78 214 LEU A CA 1
ATOM 1006 C C . LEU A 1 168 ? 15.516 69.345 -0.691 1.00 22.57 214 LEU A C 1
ATOM 1007 O O . LEU A 1 168 ? 15.361 70.512 -0.228 1.00 22.22 214 LEU A O 1
ATOM 1012 N N . LEU A 1 169 ? 15.989 69.105 -1.904 1.00 22.65 215 LEU A N 1
ATOM 1013 C CA . LEU A 1 169 ? 16.349 70.220 -2.768 1.00 24.99 215 LEU A CA 1
ATOM 1014 C C . LEU A 1 169 ? 15.086 71.134 -3.126 1.00 23.10 215 LEU A C 1
ATOM 1015 O O . LEU A 1 169 ? 15.193 72.338 -3.207 1.00 20.91 215 LEU A O 1
ATOM 1020 N N . ALA A 1 170 ? 13.917 70.528 -3.312 1.00 22.38 216 ALA A N 1
ATOM 1021 C CA . ALA A 1 170 ? 12.707 71.310 -3.631 1.00 21.12 216 ALA A CA 1
ATOM 1022 C C . ALA A 1 170 ? 12.420 72.120 -2.311 1.00 20.99 216 ALA A C 1
ATOM 1023 O O . ALA A 1 170 ? 12.107 73.255 -2.397 1.00 18.35 216 ALA A O 1
ATOM 1025 N N . PHE A 1 171 ? 12.668 71.564 -1.078 1.00 19.54 217 PHE A N 1
ATOM 1026 C CA . PHE A 1 171 ? 12.357 72.386 0.065 1.00 19.74 217 PHE A CA 1
ATOM 1027 C C . PHE A 1 171 ? 13.398 73.546 0.189 1.00 19.99 217 PHE A C 1
ATOM 1028 O O . PHE A 1 171 ? 13.001 74.689 0.608 1.00 19.81 217 PHE A O 1
ATOM 1036 N N . LYS A 1 172 ? 14.661 73.276 -0.135 1.00 18.07 218 LYS A N 1
ATOM 1037 C CA . LYS A 1 172 ? 15.602 74.330 0.019 1.00 20.68 218 LYS A CA 1
ATOM 1038 C C . LYS A 1 172 ? 15.289 75.453 -1.072 1.00 19.90 218 LYS A C 1
ATOM 1039 O O . LYS A 1 172 ? 15.456 76.622 -0.792 1.00 19.49 218 LYS A O 1
ATOM 1045 N N . MET A 1 173 ? 14.872 75.092 -2.270 1.00 18.04 219 MET A N 1
ATOM 1046 C CA . MET A 1 173 ? 14.617 76.226 -3.286 1.00 22.53 219 MET A CA 1
ATOM 1047 C C . MET A 1 173 ? 13.360 77.064 -2.757 1.00 22.06 219 MET A C 1
ATOM 1048 O O . MET A 1 173 ? 13.307 78.262 -2.881 1.00 20.87 219 MET A O 1
ATOM 1053 N N . LEU A 1 174 ? 12.371 76.408 -2.135 1.00 21.92 220 LEU A N 1
ATOM 1054 C CA . LEU A 1 174 ? 11.234 77.172 -1.617 1.00 21.82 220 LEU A CA 1
ATOM 1055 C C . LEU A 1 174 ? 11.684 78.051 -0.398 1.00 20.89 220 LEU A C 1
ATOM 1056 O O . LEU A 1 174 ? 11.262 79.203 -0.230 1.00 20.35 220 LEU A O 1
ATOM 1061 N N . ASN A 1 175 ? 12.572 77.576 0.435 1.00 18.40 221 ASN A N 1
ATOM 1062 C CA . ASN A 1 175 ? 13.051 78.413 1.550 1.00 17.19 221 ASN A CA 1
ATOM 1063 C C . ASN A 1 175 ? 13.785 79.615 0.922 1.00 16.60 221 ASN A C 1
ATOM 1064 O O . ASN A 1 175 ? 13.655 80.724 1.482 1.00 17.00 221 ASN A O 1
ATOM 1069 N N . GLN A 1 176 ? 14.559 79.424 -0.148 1.00 15.78 222 GLN A N 1
ATOM 1070 C CA . GLN A 1 176 ? 15.288 80.557 -0.822 1.00 19.11 222 GLN A CA 1
ATOM 1071 C C . GLN A 1 176 ? 14.297 81.640 -1.295 1.00 19.22 222 GLN A C 1
ATOM 1072 O O . GLN A 1 176 ? 14.506 82.811 -1.055 1.00 19.04 222 GLN A O 1
ATOM 1078 N N . ILE A 1 177 ? 13.214 81.221 -1.982 1.00 19.83 223 ILE A N 1
ATOM 1079 C CA . ILE A 1 177 ? 12.240 82.183 -2.477 1.00 20.76 223 ILE A CA 1
ATOM 1080 C C . ILE A 1 177 ? 11.578 82.859 -1.238 1.00 21.11 223 ILE A C 1
ATOM 1081 O O . ILE A 1 177 ? 11.513 84.063 -1.277 1.00 20.92 223 ILE A O 1
ATOM 1086 N N . GLU A 1 178 ? 11.131 82.142 -0.143 1.00 18.95 224 GLU A N 1
ATOM 1087 C CA . GLU A 1 178 ? 10.522 82.815 1.027 1.00 20.36 224 GLU A CA 1
ATOM 1088 C C . GLU A 1 178 ? 11.557 83.777 1.621 1.00 22.50 224 GLU A C 1
ATOM 1089 O O . GLU A 1 178 ? 11.195 84.908 2.059 1.00 23.46 224 GLU A O 1
ATOM 1095 N N . GLU A 1 179 ? 12.877 83.409 1.641 1.00 21.81 225 GLU A N 1
ATOM 1096 C CA . GLU A 1 179 ? 13.805 84.310 2.304 1.00 21.04 225 GLU A CA 1
ATOM 1097 C C . GLU A 1 179 ? 14.005 85.622 1.406 1.00 22.39 225 GLU A C 1
ATOM 1098 O O . GLU A 1 179 ? 14.101 86.765 1.919 1.00 22.12 225 GLU A O 1
ATOM 1104 N N . ALA A 1 180 ? 14.211 85.398 0.077 1.00 20.99 226 ALA A N 1
ATOM 1105 C CA . ALA A 1 180 ? 14.443 86.446 -0.854 1.00 21.79 226 ALA A CA 1
ATOM 1106 C C . ALA A 1 180 ? 13.355 87.567 -0.770 1.00 20.49 226 ALA A C 1
ATOM 1107 O O . ALA A 1 180 ? 13.775 88.715 -0.734 1.00 20.89 226 ALA A O 1
ATOM 1109 N N . ARG A 1 181 ? 12.042 87.300 -0.526 1.00 21.37 227 ARG A N 1
ATOM 1110 C CA . ARG A 1 181 ? 11.143 88.426 -0.604 1.00 20.79 227 ARG A CA 1
ATOM 1111 C C . ARG A 1 181 ? 11.168 89.196 0.677 1.00 22.77 227 ARG A C 1
ATOM 1112 O O . ARG A 1 181 ? 10.408 90.176 0.819 1.00 18.67 227 ARG A O 1
ATOM 1120 N N . THR A 1 182 ? 12.028 88.813 1.657 1.00 23.21 228 THR A N 1
ATOM 1121 C CA . THR A 1 182 ? 12.022 89.580 2.931 1.00 25.10 228 THR A CA 1
ATOM 1122 C C . THR A 1 182 ? 13.349 90.337 2.983 1.00 25.08 228 THR A C 1
ATOM 1123 O O . THR A 1 182 ? 13.546 91.051 3.873 1.00 25.66 228 THR A O 1
ATOM 1127 N N . LEU A 1 183 ? 14.202 90.198 2.054 1.00 24.37 229 LEU A N 1
ATOM 1128 C CA . LEU A 1 183 ? 15.503 90.861 2.194 1.00 25.76 229 LEU A CA 1
ATOM 1129 C C . LEU A 1 183 ? 15.424 92.357 1.824 1.00 28.19 229 LEU A C 1
ATOM 1130 O O . LEU A 1 183 ? 14.664 92.788 0.878 1.00 22.28 229 LEU A O 1
ATOM 1135 N N . THR A 1 184 ? 16.224 93.150 2.578 1.00 29.50 230 THR A N 1
ATOM 1136 C CA . THR A 1 184 ? 16.267 94.577 2.298 1.00 33.17 230 THR A CA 1
ATOM 1137 C C . THR A 1 184 ? 17.697 94.881 1.815 1.00 32.80 230 THR A C 1
ATOM 1138 O O . THR A 1 184 ? 18.085 96.039 1.649 1.00 33.57 230 THR A O 1
ATOM 1142 N N . ASN A 1 185 ? 18.510 93.893 1.530 1.00 32.98 231 ASN A N 1
ATOM 1143 C CA . ASN A 1 185 ? 19.883 94.279 1.083 1.00 32.42 231 ASN A CA 1
ATOM 1144 C C . ASN A 1 185 ? 20.044 93.837 -0.311 1.00 30.90 231 ASN A C 1
ATOM 1145 O O . ASN A 1 185 ? 19.888 92.664 -0.555 1.00 30.54 231 ASN A O 1
ATOM 1150 N N . VAL A 1 186 ? 20.530 94.678 -1.199 1.00 29.67 232 VAL A N 1
ATOM 1151 C CA . VAL A 1 186 ? 20.554 94.303 -2.551 1.00 30.17 232 VAL A CA 1
ATOM 1152 C C . VAL A 1 186 ? 21.567 93.300 -3.011 1.00 31.87 232 VAL A C 1
ATOM 1153 O O . VAL A 1 186 ? 21.286 92.554 -4.006 1.00 29.87 232 VAL A O 1
ATOM 1157 N N . ASP A 1 187 ? 22.735 93.227 -2.354 1.00 31.56 233 ASP A N 1
ATOM 1158 C CA . ASP A 1 187 ? 23.707 92.182 -2.764 1.00 33.58 233 ASP A CA 1
ATOM 1159 C C . ASP A 1 187 ? 23.145 90.791 -2.327 1.00 32.57 233 ASP A C 1
ATOM 1160 O O . ASP A 1 187 ? 23.375 89.840 -2.948 1.00 30.49 233 ASP A O 1
ATOM 1165 N N . ARG A 1 188 ? 22.473 90.748 -1.190 1.00 31.82 234 ARG A N 1
ATOM 1166 C CA . ARG A 1 188 ? 21.881 89.520 -0.775 1.00 34.24 234 ARG A CA 1
ATOM 1167 C C . ARG A 1 188 ? 20.819 89.024 -1.727 1.00 33.02 234 ARG A C 1
ATOM 1168 O O . ARG A 1 188 ? 20.763 87.781 -1.989 1.00 32.75 234 ARG A O 1
ATOM 1176 N N . ILE A 1 189 ? 19.997 89.976 -2.255 1.00 29.98 235 ILE A N 1
ATOM 1177 C CA . ILE A 1 189 ? 18.938 89.601 -3.247 1.00 28.18 235 ILE A CA 1
ATOM 1178 C C . ILE A 1 189 ? 19.636 88.957 -4.437 1.00 27.52 235 ILE A C 1
ATOM 1179 O O . ILE A 1 189 ? 19.279 87.884 -4.863 1.00 27.91 235 ILE A O 1
ATOM 1184 N N . GLN A 1 190 ? 20.682 89.551 -4.952 1.00 27.76 236 GLN A N 1
ATOM 1185 C CA . GLN A 1 190 ? 21.323 88.959 -6.137 1.00 28.47 236 GLN A CA 1
ATOM 1186 C C . GLN A 1 190 ? 22.027 87.605 -5.923 1.00 29.17 236 GLN A C 1
ATOM 1187 O O . GLN A 1 190 ? 22.167 86.781 -6.812 1.00 27.97 236 GLN A O 1
ATOM 1193 N N . GLN A 1 191 ? 22.592 87.454 -4.745 1.00 30.79 237 GLN A N 1
ATOM 1194 C CA . GLN A 1 191 ? 23.213 86.190 -4.417 1.00 33.18 237 GLN A CA 1
ATOM 1195 C C . GLN A 1 191 ? 22.164 85.018 -4.324 1.00 31.49 237 GLN A C 1
ATOM 1196 O O . GLN A 1 191 ? 22.404 83.869 -4.765 1.00 30.72 237 GLN A O 1
ATOM 1202 N N . ILE A 1 192 ? 20.958 85.346 -3.782 1.00 28.74 238 ILE A N 1
ATOM 1203 C CA . ILE A 1 192 ? 19.921 84.287 -3.639 1.00 27.07 238 ILE A CA 1
ATOM 1204 C C . ILE A 1 192 ? 19.442 84.008 -4.955 1.00 25.29 238 ILE A C 1
ATOM 1205 O O . ILE A 1 192 ? 19.251 82.883 -5.330 1.00 25.87 238 ILE A O 1
ATOM 1210 N N . GLN A 1 193 ? 19.367 85.039 -5.793 1.00 24.10 239 GLN A N 1
ATOM 1211 C CA . GLN A 1 193 ? 18.945 84.732 -7.165 1.00 23.84 239 GLN A CA 1
ATOM 1212 C C . GLN A 1 193 ? 19.906 83.735 -7.880 1.00 25.40 239 GLN A C 1
ATOM 1213 O O . GLN A 1 193 ? 19.483 82.882 -8.696 1.00 24.28 239 GLN A O 1
ATOM 1219 N N . THR A 1 194 ? 21.238 83.936 -7.735 1.00 27.44 240 THR A N 1
ATOM 1220 C CA . THR A 1 194 ? 22.078 83.049 -8.613 1.00 28.42 240 THR A CA 1
ATOM 1221 C C . THR A 1 194 ? 22.146 81.663 -7.844 1.00 27.40 240 THR A C 1
ATOM 1222 O O . THR A 1 194 ? 22.152 80.595 -8.439 1.00 26.33 240 THR A O 1
ATOM 1226 N N . ALA A 1 195 ? 22.084 81.731 -6.538 1.00 27.71 241 ALA A N 1
ATOM 1227 C CA . ALA A 1 195 ? 21.999 80.489 -5.800 1.00 29.60 241 ALA A CA 1
ATOM 1228 C C . ALA A 1 195 ? 20.686 79.638 -6.177 1.00 31.46 241 ALA A C 1
ATOM 1229 O O . ALA A 1 195 ? 20.718 78.407 -6.353 1.00 33.45 241 ALA A O 1
ATOM 1231 N N . PHE A 1 196 ? 19.565 80.271 -6.452 1.00 29.84 242 PHE A N 1
ATOM 1232 C CA . PHE A 1 196 ? 18.321 79.537 -6.676 1.00 27.59 242 PHE A CA 1
ATOM 1233 C C . PHE A 1 196 ? 18.501 79.063 -8.031 1.00 27.80 242 PHE A C 1
ATOM 1234 O O . PHE A 1 196 ? 18.059 77.943 -8.401 1.00 26.38 242 PHE A O 1
ATOM 1242 N N . GLU A 1 197 ? 19.142 79.897 -8.887 1.00 28.43 243 GLU A N 1
ATOM 1243 C CA . GLU A 1 197 ? 19.281 79.393 -10.280 1.00 28.61 243 GLU A CA 1
ATOM 1244 C C . GLU A 1 197 ? 20.233 78.113 -10.375 1.00 28.39 243 GLU A C 1
ATOM 1245 O O . GLU A 1 197 ? 20.028 77.221 -11.208 1.00 27.17 243 GLU A O 1
ATOM 1251 N N . ASN A 1 198 ? 21.283 78.093 -9.592 1.00 29.62 244 ASN A N 1
ATOM 1252 C CA . ASN A 1 198 ? 22.276 76.941 -9.634 1.00 32.19 244 ASN A CA 1
ATOM 1253 C C . ASN A 1 198 ? 21.471 75.681 -9.087 1.00 33.24 244 ASN A C 1
ATOM 1254 O O . ASN A 1 198 ? 21.474 74.628 -9.709 1.00 35.60 244 ASN A O 1
ATOM 1259 N N . ASN A 1 199 ? 20.640 75.865 -8.054 1.00 32.25 245 ASN A N 1
ATOM 1260 C CA . ASN A 1 199 ? 19.827 74.742 -7.507 1.00 31.32 245 ASN A CA 1
ATOM 1261 C C . ASN A 1 199 ? 18.899 74.211 -8.490 1.00 30.91 245 ASN A C 1
ATOM 1262 O O . ASN A 1 199 ? 18.704 73.017 -8.586 1.00 30.85 245 ASN A O 1
ATOM 1267 N N . LEU A 1 200 ? 18.256 75.095 -9.246 1.00 29.82 246 LEU A N 1
ATOM 1268 C CA . LEU A 1 200 ? 17.389 74.658 -10.285 1.00 28.82 246 LEU A CA 1
ATOM 1269 C C . LEU A 1 200 ? 18.132 73.760 -11.364 1.00 30.29 246 LEU A C 1
ATOM 1270 O O . LEU A 1 200 ? 17.583 72.799 -11.903 1.00 27.67 246 LEU A O 1
ATOM 1275 N N . LYS A 1 201 ? 19.359 74.184 -11.727 1.00 31.99 247 LYS A N 1
ATOM 1276 C CA . LYS A 1 201 ? 20.229 73.441 -12.680 1.00 33.40 247 LYS A CA 1
ATOM 1277 C C . LYS A 1 201 ? 20.545 72.009 -12.020 1.00 31.58 247 LYS A C 1
ATOM 1278 O O . LYS A 1 201 ? 20.324 70.996 -12.679 1.00 32.46 247 LYS A O 1
ATOM 1284 N N . ILE A 1 202 ? 21.037 71.980 -10.775 1.00 30.40 248 ILE A N 1
ATOM 1285 C CA . ILE A 1 202 ? 21.314 70.731 -10.081 1.00 30.94 248 ILE A CA 1
ATOM 1286 C C . ILE A 1 202 ? 20.030 69.833 -10.071 1.00 32.94 248 ILE A C 1
ATOM 1287 O O . ILE A 1 202 ? 20.047 68.664 -10.374 1.00 31.16 248 ILE A O 1
ATOM 1292 N N . MET A 1 203 ? 18.889 70.445 -9.730 1.00 32.86 249 MET A N 1
ATOM 1293 C CA . MET A 1 203 ? 17.672 69.764 -9.750 1.00 33.87 249 MET A CA 1
ATOM 1294 C C . MET A 1 203 ? 17.325 69.149 -11.125 1.00 32.87 249 MET A C 1
ATOM 1295 O O . MET A 1 203 ? 16.833 67.968 -11.201 1.00 29.30 249 MET A O 1
ATOM 1300 N N . LYS A 1 204 ? 17.525 69.911 -12.180 1.00 32.66 250 LYS A N 1
ATOM 1301 C CA . LYS A 1 204 ? 17.067 69.307 -13.422 1.00 35.89 250 LYS A CA 1
ATOM 1302 C C . LYS A 1 204 ? 18.122 68.167 -13.791 1.00 35.67 250 LYS A C 1
ATOM 1303 O O . LYS A 1 204 ? 17.760 67.203 -14.416 1.00 36.43 250 LYS A O 1
ATOM 1309 N N . ARG A 1 205 ? 19.380 68.334 -13.456 1.00 34.67 251 ARG A N 1
ATOM 1310 C CA . ARG A 1 205 ? 20.252 67.279 -13.807 1.00 36.68 251 ARG A CA 1
ATOM 1311 C C . ARG A 1 205 ? 19.894 66.032 -12.927 1.00 35.67 251 ARG A C 1
ATOM 1312 O O . ARG A 1 205 ? 19.910 64.921 -13.388 1.00 35.31 251 ARG A O 1
ATOM 1320 N N . ARG A 1 206 ? 19.499 66.188 -11.669 1.00 35.73 252 ARG A N 1
ATOM 1321 C CA . ARG A 1 206 ? 19.028 65.013 -10.855 1.00 35.52 252 ARG A CA 1
ATOM 1322 C C . ARG A 1 206 ? 17.732 64.415 -11.405 1.00 34.88 252 ARG A C 1
ATOM 1323 O O . ARG A 1 206 ? 17.554 63.185 -11.346 1.00 35.61 2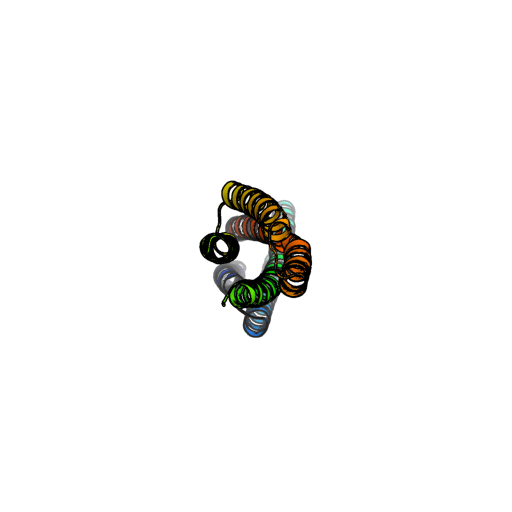52 ARG A O 1
ATOM 1331 N N . VAL A 1 207 ? 16.767 65.169 -11.925 1.00 35.19 253 VAL A N 1
ATOM 1332 C CA . VAL A 1 207 ? 15.656 64.429 -12.374 1.00 36.21 253 VAL A CA 1
ATOM 1333 C C . VAL A 1 207 ? 15.951 63.584 -13.664 1.00 38.63 253 VAL A C 1
ATOM 1334 O O . VAL A 1 207 ? 15.224 62.653 -13.916 1.00 38.00 253 VAL A O 1
ATOM 1338 N N . LEU A 1 208 ? 16.950 63.929 -14.467 1.00 40.83 254 LEU A N 1
ATOM 1339 C CA . LEU A 1 208 ? 17.275 63.067 -15.626 1.00 44.73 254 LEU A CA 1
ATOM 1340 C C . LEU A 1 208 ? 17.605 61.643 -15.052 1.00 46.47 254 LEU A C 1
ATOM 1341 O O . LEU A 1 208 ? 17.073 60.651 -15.585 1.00 49.13 254 LEU A O 1
ATOM 1346 N N . ALA A 1 209 ? 18.382 61.522 -13.960 1.00 47.49 255 ALA A N 1
ATOM 1347 C CA . ALA A 1 209 ? 18.645 60.215 -13.335 1.00 47.90 255 ALA A CA 1
ATOM 1348 C C . ALA A 1 209 ? 17.470 59.528 -12.769 1.00 49.28 255 ALA A C 1
ATOM 1349 O O . ALA A 1 209 ? 17.630 58.484 -12.203 1.00 49.74 255 ALA A O 1
ATOM 1351 N N . VAL A 1 210 ? 16.272 60.094 -12.867 1.00 51.19 256 VAL A N 1
ATOM 1352 C CA . VAL A 1 210 ? 15.072 59.396 -12.382 1.00 53.38 256 VAL A CA 1
ATOM 1353 C C . VAL A 1 210 ? 14.452 58.356 -13.443 1.00 56.41 256 VAL A C 1
ATOM 1354 O O . VAL A 1 210 ? 13.989 58.690 -14.618 1.00 56.53 256 VAL A O 1
ATOM 1358 N N . GLU A 1 211 ? 14.449 57.122 -12.956 1.00 58.52 257 GLU A N 1
ATOM 1359 C CA . GLU A 1 211 ? 13.951 55.922 -13.579 1.00 61.41 257 GLU A CA 1
ATOM 1360 C C . GLU A 1 211 ? 12.463 55.905 -13.982 1.00 61.08 257 GLU A C 1
ATOM 1361 O O . GLU A 1 211 ? 12.138 55.667 -15.140 1.00 61.22 257 GLU A O 1
ATOM 1367 N N . ASP A 1 212 ? 11.540 56.139 -13.060 1.00 61.16 258 ASP A N 1
ATOM 1368 C CA . ASP A 1 212 ? 10.146 56.025 -13.496 1.00 61.75 258 ASP A CA 1
AT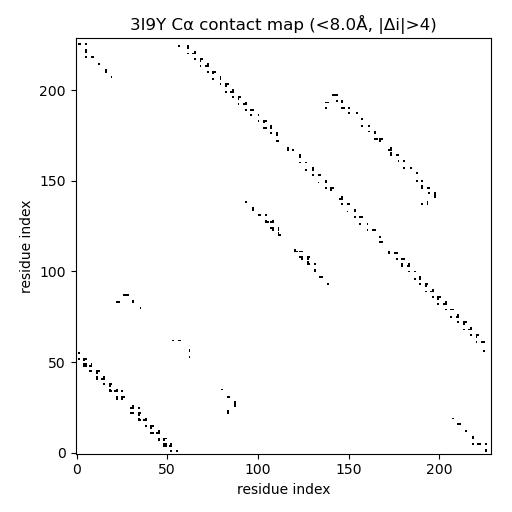OM 1369 C C . ASP A 1 212 ? 9.969 57.098 -14.577 1.00 62.04 258 ASP A C 1
ATOM 1370 O O . ASP A 1 212 ? 10.121 58.298 -14.281 1.00 62.93 258 ASP A O 1
ATOM 1375 N N . PRO A 1 213 ? 9.716 56.701 -15.854 1.00 61.13 259 PRO A N 1
ATOM 1376 C CA . PRO A 1 213 ? 9.531 57.574 -17.053 1.00 59.60 259 PRO A CA 1
ATOM 1377 C C . PRO A 1 213 ? 8.539 58.690 -16.941 1.00 58.05 259 PRO A C 1
ATOM 1378 O O . PRO A 1 213 ? 8.830 59.792 -17.374 1.00 56.83 259 PRO A O 1
ATOM 1382 N N . THR A 1 214 ? 7.396 58.364 -16.348 1.00 55.95 260 THR A N 1
ATOM 1383 C CA . THR A 1 214 ? 6.323 59.304 -16.054 1.00 54.75 260 THR A CA 1
ATOM 1384 C C . THR A 1 214 ? 6.727 60.323 -14.936 1.00 53.15 260 THR A C 1
ATOM 1385 O O . THR A 1 214 ? 6.470 61.549 -15.091 1.00 51.60 260 THR A O 1
ATOM 1389 N N . ARG A 1 215 ? 7.297 59.812 -13.813 1.00 50.88 261 ARG A N 1
ATOM 1390 C CA . ARG A 1 215 ? 7.694 60.717 -12.749 1.00 50.06 261 ARG A CA 1
ATOM 1391 C C . ARG A 1 215 ? 8.672 61.674 -13.318 1.00 46.81 261 ARG A C 1
ATOM 1392 O O . ARG A 1 215 ? 8.538 62.838 -13.119 1.00 45.94 261 ARG A O 1
ATOM 1400 N N . SER A 1 216 ? 9.627 61.146 -14.054 1.00 44.54 262 SER A N 1
ATOM 1401 C CA . SER A 1 216 ? 10.673 61.931 -14.628 1.00 42.71 262 SER A CA 1
ATOM 1402 C C . SER A 1 216 ? 10.051 63.052 -15.439 1.00 41.37 262 SER A C 1
ATOM 1403 O O . SER A 1 216 ? 10.436 64.202 -15.311 1.00 38.65 262 SER A O 1
ATOM 1406 N N . LYS A 1 217 ? 9.069 62.745 -16.291 1.00 40.36 263 LYS A N 1
ATOM 1407 C CA . LYS A 1 217 ? 8.693 63.898 -17.011 1.00 39.25 263 LYS A CA 1
ATOM 1408 C C . LYS A 1 217 ? 7.735 64.796 -16.256 1.00 36.36 263 LYS A C 1
ATOM 1409 O O . LYS A 1 217 ? 7.766 65.945 -16.593 1.00 34.92 263 LYS A O 1
ATOM 1415 N N . GLN A 1 218 ? 6.890 64.309 -15.313 1.00 34.12 264 GLN A N 1
ATOM 1416 C CA . GLN A 1 218 ? 6.076 65.265 -14.667 1.00 33.82 264 GLN A CA 1
ATOM 1417 C C . GLN A 1 218 ? 7.050 66.188 -13.806 1.00 31.86 264 GLN A C 1
ATOM 1418 O O . GLN A 1 218 ? 6.733 67.374 -13.804 1.00 29.73 264 GLN A O 1
ATOM 1424 N N . MET A 1 219 ? 8.182 65.717 -13.235 1.00 27.34 265 MET A N 1
ATOM 1425 C CA . MET A 1 219 ? 9.012 66.551 -12.422 1.00 27.75 265 MET A CA 1
ATOM 1426 C C . MET A 1 219 ? 9.682 67.551 -13.340 1.00 28.96 265 MET A C 1
ATOM 1427 O O . MET A 1 219 ? 9.840 68.782 -13.039 1.00 26.28 265 MET A O 1
ATOM 1432 N N . SER A 1 220 ? 9.972 67.083 -14.555 1.00 28.36 266 SER A N 1
ATOM 1433 C CA . SER A 1 220 ? 10.787 67.913 -15.365 1.00 30.06 266 SER A CA 1
ATOM 1434 C C . SER A 1 220 ? 9.924 69.136 -15.943 1.00 29.52 266 SER A C 1
ATOM 1435 O O . SER A 1 220 ? 10.393 70.306 -16.107 1.00 29.47 266 SER A O 1
ATOM 1438 N N . GLN A 1 221 ? 8.659 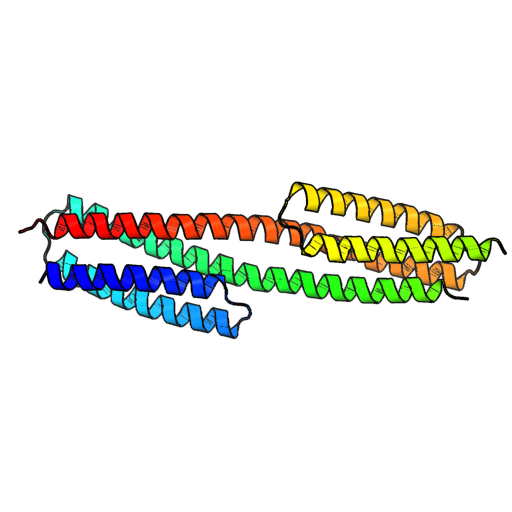68.915 -16.209 1.00 28.68 267 GLN A N 1
ATOM 1439 C CA . GLN A 1 221 ? 7.927 70.044 -16.615 1.00 31.01 267 GLN A CA 1
ATOM 1440 C C . GLN A 1 221 ? 7.627 70.976 -15.430 1.00 29.27 267 GLN A C 1
ATOM 1441 O O . GLN A 1 221 ? 7.458 72.101 -15.679 1.00 29.67 267 GLN A O 1
ATOM 1447 N N . LEU A 1 222 ? 7.582 70.518 -14.186 1.00 26.02 268 LEU A N 1
ATOM 1448 C CA . LEU A 1 222 ? 7.318 71.443 -13.073 1.00 24.97 268 LEU A CA 1
ATOM 1449 C C . LEU A 1 222 ? 8.524 72.302 -12.932 1.00 23.53 268 LEU A C 1
ATOM 1450 O O . LEU A 1 222 ? 8.468 73.520 -12.633 1.00 22.69 268 LEU A O 1
ATOM 1455 N N . LEU A 1 223 ? 9.678 71.711 -13.168 1.00 23.09 269 LEU A N 1
ATOM 1456 C CA . LEU A 1 223 ? 10.869 72.499 -12.995 1.00 22.91 269 LEU A CA 1
ATOM 1457 C C . LEU A 1 223 ? 10.933 73.549 -14.154 1.00 23.79 269 LEU A C 1
ATOM 1458 O O . LEU A 1 223 ? 11.534 74.676 -13.977 1.00 20.43 269 LEU A O 1
ATOM 1463 N N . THR A 1 224 ? 10.346 73.191 -15.320 1.00 23.56 270 THR A N 1
ATOM 1464 C CA . THR A 1 224 ? 10.527 74.225 -16.316 1.00 25.50 270 THR A CA 1
ATOM 1465 C C . THR A 1 224 ? 9.496 75.433 -16.019 1.00 25.48 270 THR A C 1
ATOM 1466 O O . THR A 1 224 ? 9.954 76.569 -16.114 1.00 23.72 270 THR A O 1
ATOM 1470 N N . GLU A 1 225 ? 8.314 75.105 -15.357 1.00 23.98 271 GLU A N 1
ATOM 1471 C CA . GLU A 1 225 ? 7.361 76.108 -14.912 1.00 22.53 271 GLU A CA 1
ATOM 1472 C C . GLU A 1 225 ? 8.025 76.996 -13.833 1.00 21.56 271 GLU A C 1
ATOM 1473 O O . GLU A 1 225 ? 7.833 78.197 -13.827 1.00 20.49 271 GLU A O 1
ATOM 1479 N N . LEU A 1 226 ? 8.809 76.382 -12.933 1.00 21.94 272 LEU A N 1
ATOM 1480 C CA . LEU A 1 226 ? 9.477 77.082 -11.815 1.00 21.70 272 LEU A CA 1
ATOM 1481 C C . LEU A 1 226 ? 10.547 77.941 -12.415 1.00 23.10 272 LEU A C 1
ATOM 1482 O O . LEU A 1 226 ? 10.780 79.087 -11.945 1.00 22.01 272 LEU A O 1
ATOM 1487 N N . GLY A 1 227 ? 11.220 77.422 -13.454 1.00 22.18 273 GLY A N 1
ATOM 1488 C CA . GLY A 1 227 ? 12.244 78.213 -14.002 1.00 21.83 273 GLY A CA 1
ATOM 1489 C C . GLY A 1 227 ? 11.705 79.495 -14.711 1.00 24.03 273 GLY A C 1
ATOM 1490 O O . GLY A 1 227 ? 12.350 80.529 -14.644 1.00 23.86 273 GLY A O 1
ATOM 1491 N N . LYS A 1 228 ? 10.455 79.452 -15.196 1.00 24.98 274 LYS A N 1
ATOM 1492 C CA . LYS A 1 228 ? 9.933 80.613 -15.896 1.00 25.47 274 LYS A CA 1
ATOM 1493 C C . LYS A 1 228 ? 9.689 81.668 -14.823 1.00 25.03 274 LYS A C 1
ATOM 1494 O O . LYS A 1 228 ? 9.719 82.924 -15.156 1.00 24.08 274 LYS A O 1
ATOM 1500 N N . ARG A 1 229 ? 9.504 81.238 -13.577 1.00 21.67 275 ARG A N 1
ATOM 1501 C CA . ARG A 1 229 ? 9.100 82.298 -12.517 1.00 20.75 275 ARG A CA 1
ATOM 1502 C C . ARG A 1 229 ? 10.275 82.972 -11.873 1.00 19.44 275 ARG A C 1
ATOM 1503 O O . ARG A 1 229 ? 10.166 83.735 -10.968 1.00 16.49 275 ARG A O 1
ATOM 1511 N N . GLN A 1 230 ? 11.488 82.653 -12.390 1.00 19.05 276 GLN A N 1
ATOM 1512 C CA . GLN A 1 230 ? 12.668 83.235 -11.851 1.00 17.70 276 GLN A CA 1
ATOM 1513 C C . GLN A 1 230 ? 12.645 84.751 -12.142 1.00 16.52 276 GLN A C 1
ATOM 1514 O O . GLN A 1 230 ? 13.380 85.445 -11.457 1.00 15.43 276 GLN A O 1
ATOM 1520 N N . VAL A 1 231 ? 11.801 85.241 -13.039 1.00 16.62 277 VAL A N 1
ATOM 1521 C CA . VAL A 1 231 ? 11.629 86.746 -13.289 1.00 19.69 277 VAL A CA 1
ATOM 1522 C C . VAL A 1 231 ? 11.234 87.358 -11.934 1.00 18.07 277 VAL A C 1
ATOM 1523 O O . VAL A 1 231 ? 11.426 88.561 -11.761 1.00 20.02 277 VAL A O 1
ATOM 1527 N N . VAL A 1 232 ? 10.733 86.595 -10.927 1.00 17.58 278 VAL A N 1
ATOM 1528 C CA . VAL A 1 232 ? 10.376 87.278 -9.591 1.00 16.27 278 VAL A CA 1
ATOM 1529 C C . VAL A 1 232 ? 11.637 87.956 -8.952 1.00 18.12 278 VAL A C 1
ATOM 1530 O O . VAL A 1 232 ? 11.562 88.956 -8.254 1.00 16.86 278 VAL A O 1
ATOM 1534 N N . PHE A 1 233 ? 12.874 87.447 -9.173 1.00 18.49 279 PHE A N 1
ATOM 1535 C CA . PHE A 1 233 ? 14.007 88.063 -8.576 1.00 17.86 279 PHE A CA 1
ATOM 1536 C C . PHE A 1 233 ? 14.256 89.459 -9.327 1.00 19.41 279 PHE A C 1
ATOM 1537 O O . PHE A 1 233 ? 14.779 90.387 -8.687 1.00 17.25 279 PHE A O 1
ATOM 1545 N N . THR A 1 234 ? 13.883 89.638 -10.599 1.00 19.04 280 THR A N 1
ATOM 1546 C CA . THR A 1 234 ? 14.202 90.965 -11.087 1.00 20.21 280 THR A CA 1
ATOM 1547 C C . THR A 1 234 ? 13.093 91.842 -10.561 1.00 18.81 280 THR A C 1
ATOM 1548 O O . THR A 1 234 ? 13.352 92.996 -10.426 1.00 21.10 280 THR A O 1
ATOM 1552 N N . ILE A 1 235 ? 11.912 91.353 -10.115 1.00 18.22 281 ILE A N 1
ATOM 1553 C CA . ILE A 1 235 ? 10.853 92.288 -9.553 1.00 16.28 281 ILE A CA 1
ATOM 1554 C C . ILE A 1 235 ? 11.287 92.662 -8.112 1.00 17.50 281 ILE A C 1
ATOM 1555 O O . ILE A 1 235 ? 11.133 93.825 -7.640 1.00 17.27 281 ILE A O 1
ATOM 1560 N N . LEU A 1 236 ? 11.989 91.716 -7.437 1.00 16.66 282 LEU A N 1
ATOM 1561 C CA . LEU A 1 236 ? 12.509 92.016 -6.078 1.00 16.51 282 LEU A CA 1
ATOM 1562 C C . LEU A 1 236 ? 13.562 93.131 -6.182 1.00 17.58 282 LEU A C 1
ATOM 1563 O O . LEU A 1 236 ? 13.634 94.024 -5.228 1.00 17.84 282 LEU A O 1
ATOM 1568 N N . LEU A 1 237 ? 14.363 93.118 -7.267 1.00 18.03 283 LEU A N 1
ATOM 1569 C CA . LEU A 1 237 ? 15.337 94.227 -7.390 1.00 19.69 283 LEU A CA 1
ATOM 1570 C C . LEU A 1 237 ? 14.622 95.572 -7.692 1.00 19.94 283 LEU A C 1
ATOM 1571 O O . LEU A 1 237 ? 15.093 96.625 -7.191 1.00 19.46 283 LEU A O 1
ATOM 1576 N N . GLN A 1 238 ? 13.530 95.542 -8.525 1.00 16.76 284 GLN A N 1
ATOM 1577 C CA . GLN A 1 238 ? 12.880 96.776 -8.773 1.00 18.10 284 GLN A CA 1
ATOM 1578 C C . GLN A 1 238 ? 12.250 97.265 -7.441 1.00 17.41 284 GLN A C 1
ATOM 1579 O O . GLN A 1 238 ? 12.209 98.420 -7.262 1.00 16.52 284 GLN A O 1
ATOM 1585 N N . GLN A 1 239 ? 11.690 96.378 -6.602 1.00 18.17 285 GLN A N 1
ATOM 1586 C CA . GLN A 1 239 ? 11.026 96.803 -5.400 1.00 18.78 285 GLN A CA 1
ATOM 1587 C C . GLN A 1 239 ? 12.215 97.377 -4.546 1.00 18.96 285 GLN A C 1
ATOM 1588 O O . GLN A 1 239 ? 12.014 98.392 -3.862 1.00 18.09 285 GLN A O 1
ATOM 1594 N N . TYR A 1 240 ? 13.412 96.767 -4.564 1.00 17.97 286 TYR A N 1
ATOM 1595 C CA . TYR A 1 240 ? 14.460 97.408 -3.689 1.00 19.67 286 TYR A CA 1
ATOM 1596 C C . TYR A 1 240 ? 14.731 98.888 -4.148 1.00 19.71 286 TYR A C 1
ATOM 1597 O O . TYR A 1 240 ? 14.800 99.774 -3.350 1.00 18.48 286 TYR A O 1
ATOM 1606 N N . GLU A 1 241 ? 14.996 99.088 -5.430 1.00 21.04 287 GLU A N 1
ATOM 1607 C CA . GLU A 1 241 ? 15.287 100.410 -6.010 1.00 24.91 287 GLU A CA 1
ATOM 1608 C C . GLU A 1 241 ? 14.096 101.376 -5.769 1.00 24.22 287 GLU A C 1
ATOM 1609 O O . GLU A 1 241 ? 14.336 102.501 -5.393 1.00 25.55 287 GLU A O 1
ATOM 1615 N N . ASN A 1 242 ? 12.851 100.886 -5.838 1.00 23.39 288 ASN A N 1
ATOM 1616 C CA . ASN A 1 242 ? 11.697 101.780 -5.677 1.00 21.74 288 ASN A CA 1
ATOM 1617 C C . ASN A 1 242 ? 11.634 102.129 -4.204 1.00 22.42 288 ASN A C 1
ATOM 1618 O O . ASN A 1 242 ? 11.318 103.314 -3.835 1.00 19.94 288 ASN A O 1
ATOM 1623 N N . ASN A 1 243 ? 11.899 101.188 -3.319 1.00 20.40 289 ASN A N 1
ATOM 1624 C CA . ASN A 1 243 ? 11.862 101.569 -1.857 1.00 21.72 289 ASN A CA 1
ATOM 1625 C C . ASN A 1 243 ? 12.959 102.591 -1.552 1.00 21.86 289 ASN A C 1
ATOM 1626 O O . ASN A 1 243 ? 12.746 103.562 -0.745 1.00 21.38 289 ASN A O 1
ATOM 1631 N N . GLU A 1 244 ? 14.095 102.427 -2.207 1.00 21.28 290 GLU A N 1
ATOM 1632 C CA . GLU A 1 244 ? 15.160 103.312 -1.857 1.00 24.47 290 GLU A CA 1
ATOM 1633 C C . GLU A 1 244 ? 14.814 104.834 -2.396 1.00 24.08 290 GLU A C 1
ATOM 1634 O O . GLU A 1 244 ? 15.044 105.874 -1.740 1.00 22.35 290 GLU A O 1
ATOM 1640 N N . GLN A 1 245 ? 14.298 104.879 -3.584 1.00 22.45 291 GLN A N 1
ATOM 1641 C CA . GLN A 1 245 ? 13.917 106.108 -4.202 1.00 24.67 291 GLN A CA 1
ATOM 1642 C C . GLN A 1 245 ? 12.767 106.709 -3.284 1.00 24.35 291 GLN A C 1
ATOM 1643 O O . GLN A 1 245 ? 12.707 107.925 -2.889 1.00 24.27 291 GLN A O 1
ATOM 1649 N N . SER A 1 246 ? 11.905 105.879 -2.770 1.00 22.96 292 SER A N 1
ATOM 1650 C CA . SER A 1 246 ? 10.883 106.484 -1.962 1.00 24.31 292 SER A CA 1
ATOM 1651 C C . SER A 1 246 ? 11.423 107.040 -0.588 1.00 23.56 292 SER A C 1
ATOM 1652 O O . SER A 1 246 ? 10.984 108.132 -0.076 1.00 21.93 292 SER A O 1
ATOM 1655 N N . GLN A 1 247 ? 12.445 106.363 -0.036 1.00 22.25 293 GLN A N 1
ATOM 1656 C CA . GLN A 1 247 ? 12.980 106.888 1.208 1.00 24.61 293 GLN A CA 1
ATOM 1657 C C . GLN A 1 247 ? 13.735 108.224 0.966 1.00 22.43 293 GLN A C 1
ATOM 1658 O O . GLN A 1 247 ? 13.609 109.155 1.762 1.00 21.47 293 GLN A O 1
ATOM 1664 N N . GLN A 1 248 ? 14.492 108.294 -0.109 1.00 19.73 294 GLN A N 1
ATOM 1665 C CA . GLN A 1 248 ? 15.189 109.521 -0.441 1.00 22.83 294 GLN A CA 1
ATOM 1666 C C . GLN A 1 248 ? 14.201 110.663 -0.680 1.00 23.28 294 GLN A C 1
ATOM 1667 O O . GLN A 1 248 ? 14.446 111.840 -0.210 1.00 22.75 294 GLN A O 1
ATOM 1673 N N . LEU A 1 249 ? 13.036 110.323 -1.288 1.00 21.17 295 LEU A N 1
ATOM 1674 C CA . LEU A 1 249 ? 12.040 111.317 -1.593 1.00 22.24 295 LEU A CA 1
ATOM 1675 C C . LEU A 1 249 ? 11.409 111.870 -0.264 1.00 22.66 295 LEU A C 1
ATOM 1676 O O . LEU A 1 249 ? 11.219 113.095 -0.177 1.00 20.75 295 LEU A O 1
ATOM 1681 N N . MET A 1 250 ? 11.167 110.986 0.748 1.00 21.61 296 MET A N 1
ATOM 1682 C CA . MET A 1 250 ? 10.570 111.454 1.968 1.00 23.22 296 MET A CA 1
ATOM 1683 C C . MET A 1 250 ? 11.557 112.362 2.751 1.00 22.25 296 MET A C 1
ATOM 1684 O O . MET A 1 250 ? 11.100 113.285 3.387 1.00 23.47 296 MET A O 1
ATOM 1689 N N . GLN A 1 251 ? 12.784 112.088 2.696 1.00 22.31 297 GLN A N 1
ATOM 1690 C CA . GLN A 1 251 ? 13.805 112.892 3.349 1.00 26.74 297 GLN A CA 1
ATOM 1691 C C . GLN A 1 251 ? 13.753 114.298 2.669 1.00 27.00 297 GLN A C 1
ATOM 1692 O O . GLN A 1 251 ? 13.719 115.334 3.346 1.00 26.41 297 GLN A O 1
ATOM 1698 N N . LYS A 1 252 ? 13.650 114.318 1.351 1.00 26.12 298 LYS A N 1
ATOM 1699 C CA . LYS A 1 252 ? 13.604 115.558 0.584 1.00 25.84 298 LYS A CA 1
ATOM 1700 C C . LYS A 1 252 ? 12.312 116.294 0.953 1.00 24.35 298 LYS A C 1
ATOM 1701 O O . LYS A 1 252 ? 12.304 117.480 1.093 1.00 24.18 298 LYS A O 1
ATOM 1707 N N . THR A 1 253 ? 11.233 115.629 1.238 1.00 21.83 299 THR A N 1
ATOM 1708 C CA . THR A 1 253 ? 10.025 116.334 1.638 1.00 22.13 299 THR A CA 1
ATOM 1709 C C . THR A 1 253 ? 10.288 117.179 2.927 1.00 23.99 299 THR A C 1
ATOM 1710 O O . THR A 1 253 ? 9.732 118.335 3.032 1.00 22.39 299 THR A O 1
ATOM 1714 N N . LEU A 1 254 ? 11.008 116.617 3.896 1.00 23.63 300 LEU A N 1
ATOM 1715 C CA . LEU A 1 254 ? 11.235 117.366 5.205 1.00 24.50 300 LEU A CA 1
ATOM 1716 C C . LEU A 1 254 ? 12.119 118.566 4.827 1.00 24.68 300 LEU A C 1
ATOM 1717 O O . LEU A 1 254 ? 11.834 119.638 5.307 1.00 24.26 300 LEU A O 1
ATOM 1722 N N . GLU A 1 255 ? 13.183 118.379 4.075 1.00 23.11 301 GLU A N 1
ATOM 1723 C CA . GLU A 1 255 ? 14.005 119.533 3.735 1.00 24.71 301 GLU A CA 1
ATOM 1724 C C . GLU A 1 255 ? 13.269 120.567 2.894 1.00 25.37 301 GLU A C 1
ATOM 1725 O O . GLU A 1 255 ? 13.585 121.779 2.954 1.00 25.90 301 GLU A O 1
ATOM 1731 N N . LEU A 1 256 ? 12.351 120.131 1.994 1.00 24.08 302 LEU A N 1
ATOM 1732 C CA . LEU A 1 256 ? 11.679 121.098 1.161 1.00 22.29 302 LEU A CA 1
ATOM 1733 C C . LEU A 1 256 ? 10.693 121.916 2.006 1.00 22.65 302 LEU A C 1
ATOM 1734 O O . LEU A 1 256 ? 10.486 123.137 1.671 1.00 21.82 302 LEU A O 1
ATOM 1739 N N . PHE A 1 257 ? 10.058 121.292 3.000 1.00 19.36 303 PHE A N 1
ATOM 1740 C CA . PHE A 1 257 ? 9.119 122.027 3.766 1.00 24.36 303 PHE A CA 1
ATOM 1741 C C . PHE A 1 257 ? 9.839 123.022 4.746 1.00 24.80 303 PHE A C 1
ATOM 1742 O O . PHE A 1 257 ? 9.277 124.098 5.015 1.00 25.92 303 PHE A O 1
ATOM 1750 N N . SER A 1 258 ? 11.009 122.655 5.159 1.00 25.54 304 SER A N 1
ATOM 1751 C CA . SER A 1 258 ? 11.784 123.486 6.027 1.00 29.08 304 SER A CA 1
ATOM 1752 C C . SER A 1 258 ? 12.247 124.670 5.156 1.00 29.77 304 SER A C 1
ATOM 1753 O O . SER A 1 258 ? 12.157 125.856 5.573 1.00 31.35 304 SER A O 1
ATOM 1756 N N . GLU A 1 259 ? 12.682 124.457 3.933 1.00 29.26 305 GLU A N 1
ATOM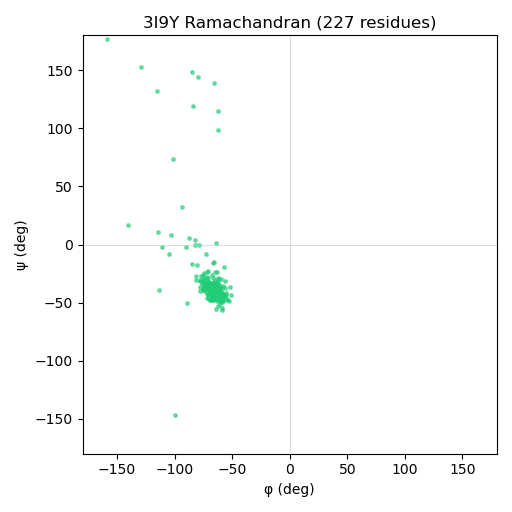 1757 C CA . GLU A 1 259 ? 12.998 125.610 3.129 1.00 29.68 305 GLU A CA 1
ATOM 1758 C C . GLU A 1 259 ? 11.737 126.500 2.791 1.00 28.95 305 GLU A C 1
ATOM 1759 O O . GLU A 1 259 ? 11.849 127.750 2.694 1.00 27.67 305 GLU A O 1
ATOM 1765 N N . LEU A 1 260 ? 10.563 125.926 2.571 1.00 25.93 306 LEU A N 1
ATOM 1766 C CA . LEU A 1 260 ? 9.446 126.729 2.270 1.00 25.00 306 LEU A CA 1
ATOM 1767 C C . LEU A 1 260 ? 9.123 127.712 3.526 1.00 28.24 306 LEU A C 1
ATOM 1768 O O . LEU A 1 260 ? 8.810 128.921 3.321 1.00 26.20 306 LEU A O 1
ATOM 1773 N N . ASN A 1 261 ? 9.140 127.176 4.754 1.00 29.09 307 ASN A N 1
ATOM 1774 C CA . ASN A 1 261 ? 8.717 127.978 5.891 1.00 30.53 307 ASN A CA 1
ATOM 1775 C C . ASN A 1 261 ? 9.836 128.956 6.187 1.00 30.91 307 ASN A C 1
ATOM 1776 O O . ASN A 1 261 ? 9.549 130.032 6.553 1.00 32.42 307 ASN A O 1
ATOM 1781 N N . SER A 1 262 ? 11.065 128.635 5.852 1.00 31.58 308 SER A N 1
ATOM 1782 C CA . SER A 1 262 ? 12.128 129.568 6.119 1.00 31.14 308 SER A CA 1
ATOM 1783 C C . SER A 1 262 ? 12.001 130.746 5.173 1.00 30.87 308 SER A C 1
ATOM 1784 O O . SER A 1 262 ? 12.238 131.881 5.554 1.00 31.56 308 SER A O 1
ATOM 1787 N N . THR A 1 263 ? 11.499 130.555 3.951 1.00 30.35 309 THR A N 1
ATOM 1788 C CA . THR A 1 263 ? 11.252 131.710 3.040 1.00 29.03 309 THR A CA 1
ATOM 1789 C C . THR A 1 263 ? 9.982 132.433 3.528 1.00 31.41 309 THR A C 1
ATOM 1790 O O . THR A 1 263 ? 9.905 133.696 3.477 1.00 30.91 309 THR A O 1
ATOM 1794 N N . VAL A 1 264 ? 8.938 131.712 4.003 1.00 32.27 310 VAL A N 1
ATOM 1795 C CA . VAL A 1 264 ? 7.812 132.522 4.410 1.00 33.39 310 VAL A CA 1
ATOM 1796 C C . VAL A 1 264 ? 8.231 133.287 5.744 1.00 33.63 310 VAL A C 1
ATOM 1797 O O . VAL A 1 264 ? 7.743 134.322 5.945 1.00 33.28 310 VAL A O 1
ATOM 1801 N N . ASN A 1 265 ? 9.038 132.777 6.613 1.00 32.68 311 ASN A N 1
ATOM 1802 C CA . ASN A 1 265 ? 9.370 133.626 7.706 1.00 35.51 311 ASN A CA 1
ATOM 1803 C C . ASN A 1 265 ? 10.133 134.887 7.218 1.00 36.90 311 ASN A C 1
ATOM 1804 O O . ASN A 1 265 ? 10.018 135.917 7.844 1.00 37.45 311 ASN A O 1
ATOM 1809 N N . LYS A 1 266 ? 10.933 134.806 6.149 1.00 36.97 312 LYS A N 1
ATOM 1810 C CA . LYS A 1 266 ? 11.616 135.987 5.703 1.00 37.25 312 LYS A CA 1
ATOM 1811 C C . LYS A 1 266 ? 10.606 136.905 5.174 1.00 38.29 312 LYS A C 1
ATOM 1812 O O . LYS A 1 266 ? 10.814 138.111 5.334 1.00 38.22 312 LYS A O 1
ATOM 1818 N N . LEU A 1 267 ? 9.543 136.435 4.498 1.00 38.96 313 LEU A N 1
ATOM 1819 C CA . LEU A 1 267 ? 8.541 137.362 4.002 1.00 41.30 313 LEU A CA 1
ATOM 1820 C C . LEU A 1 267 ? 7.819 138.069 5.146 1.00 43.31 313 LEU A C 1
ATOM 1821 O O . LEU A 1 267 ? 7.390 139.204 4.963 1.00 42.63 313 LEU A O 1
ATOM 1826 N N . VAL A 1 268 ? 7.656 137.435 6.306 1.00 45.50 314 VAL A N 1
ATOM 1827 C CA . VAL A 1 268 ? 6.937 138.103 7.360 1.00 48.48 314 VAL A CA 1
ATOM 1828 C C . VAL A 1 268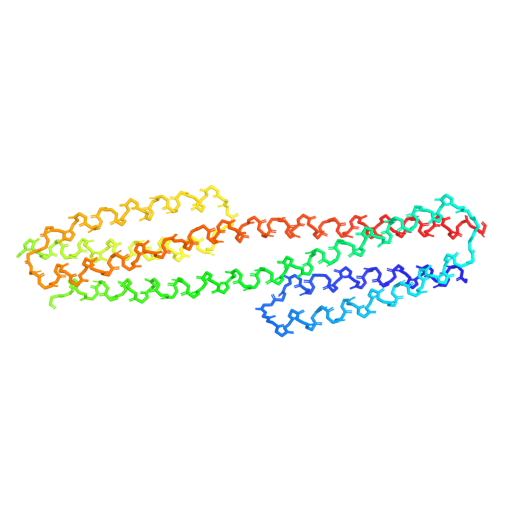 ? 7.866 139.160 8.090 1.00 51.72 314 VAL A C 1
ATOM 1829 O O . VAL A 1 268 ? 7.433 139.836 8.986 1.00 51.98 314 VAL A O 1
ATOM 1833 N N . ASP A 1 269 ? 9.135 139.312 7.688 1.00 55.46 315 ASP A N 1
ATOM 1834 C CA . ASP A 1 269 ? 10.007 140.457 8.162 1.00 58.33 315 ASP A CA 1
ATOM 1835 C C . ASP A 1 269 ? 9.958 141.423 6.923 1.00 60.00 315 ASP A C 1
ATOM 1836 O O . ASP A 1 269 ? 10.757 141.414 5.976 1.00 59.54 315 ASP A O 1
ATOM 1841 N N . ASP A 1 270 ? 8.734 141.965 6.943 1.00 63.06 316 ASP A N 1
ATOM 1842 C CA . ASP A 1 270 ? 7.944 142.903 6.151 1.00 65.45 316 ASP A CA 1
ATOM 1843 C C . ASP A 1 270 ? 7.255 143.635 7.369 1.00 66.28 316 ASP A C 1
ATOM 1844 O O . ASP A 1 270 ? 6.185 144.214 7.305 1.00 65.51 316 ASP A O 1
ATOM 1849 N N . SER A 1 271 ? 7.826 143.445 8.525 1.00 67.54 317 SER A N 1
ATOM 1850 C CA . SER A 1 271 ? 7.383 144.184 9.635 1.00 68.94 317 SER A CA 1
ATOM 1851 C C . SER A 1 271 ? 8.787 144.891 9.739 1.00 69.66 317 SER A C 1
ATOM 1852 O O . SER A 1 271 ? 9.684 144.393 10.427 1.00 69.91 317 SER A O 1
#

Organism: Vibrio parahaemolyticus serotype O3:K6 (strain RIMD 2210633) (NCBI:txid223926)

InterPro domains:
  IPR001789 Signal transduction response regulator, receiver domain [PF00072] (714-832)
  IPR001789 Signal transduction response regulator, receiver domain [PS50110] (713-836)
  IPR001789 Signal transduction response regulator, receiver domain [SM00448] (712-832)
  IPR003594 Histidine kinase/HSP90-like ATPase domain [PF02518] (581-693)
  IPR003594 Histidine kinase/HSP90-like ATPase domain [SM00387] (581-694)
  IPR003660 HAMP domain [PF00672] (362-401)
  IPR003660 HAMP domain [PS50885] (360-412)
  IPR003661 Signal transduction histidine kinase, dimerisation/phosphoacceptor domain [PF00512] (469-534)
  IPR003661 Signal transduction histidine kinase, dimerisation/phosphoacceptor domain [SM00388] (469-534)
  IPR003661 Signal transduction histidine kinase, dimerisation/phosphoacceptor domain [cd00082] (467-530)
  IPR004358 Signal transduction histidine kinase-related protein, C-terminal [PR00344] (620-634)
  IPR004358 Signal transduction histidine kinase-related protein, C-terminal [PR00344] (638-648)
  IPR004358 Signal transduction histidine kinase-related protein, C-terminal [PR00344] (654-672)
  IPR004358 Signal transduction histidine kinase-related protein, C-terminal [PR00344] (678-691)
  IPR005467 Histidine kinase domain [PS50109] (476-694)
  IPR008207 Signal transduction histidine kinase, phosphotransfer (Hpt) domain [PF01627] (901-974)
  IPR008207 Signal transduction histidine kinase, phosphotransfer (Hpt) domain [PS50894] (894-988)
  IPR008207 Signal transduction histidine kinase, phosphotransfer (Hpt) domain [cd00088] (898-987)
  IPR011006 CheY-like superfamily [SSF52172] (712-874)
  IPR014302 Signal transduction histidine kinase, TMAO sensor TorS [PIRSF036437] (1-987)

Foldseek 3Di:
DLVVLLVLLLVLLVVLLVLLVQCLPDQDVVSNVVSLVVSVVSLVVSVVSVVVNPVPDDPVVLVVLLVVLNVLLVVLVVVLSVLSVVLNVLLVVLVVLLVVLVVLLVVLLVLLPDVVSVVLSVVLNVLSVVLNVLSVVLLVDLDVVSLVVSLVVSVVSLVVNLVSLVPRDPPVSSVVSNVSSVVNVVSSCSSVSSVVSNVSVVVSVVSSVVSVVSSVSNSVSSVVSVVVD

Sequence (229 aa):
SAMIEARQVSELSTRIISSVQMLSNAQNEQERKEAGRVLFEQLESLLTHIKELGGESFDSKLLDALESNVQNVINNLAELGVTVERKLWLAKEIDTRVEEMRLLSEELEQLTRTLDLTERLHELHLLAFKMLNQIEEARTLTNVDRIQQIQTAFENNLKIMKRRVLAVEDPTRSKQMSQLLTELGKRQVVFTILLQQYENNEQSQQLMQKTLELFSELNSTVNKLVDDS